Protein AF-A0A522D8H3-F1 (afdb_monomer)

Nearest PDB structures (foldseek):
  7p7j-assembly1_J  TM=8.084E-01  e=1.027E-08  Escherichia coli BL21(DE3)
  7p7m-assembly1_J  TM=8.052E-01  e=2.675E-08  Escherichia coli BL21(DE3)
  8bef-assembly1_J  TM=8.026E-01  e=8.831E-06  Arabidopsis thaliana
  7zmh-assembly1_6  TM=7.710E-01  e=7.528E-06  Thermochaetoides thermophila DSM 1495
  7v2f-assembly1_m  TM=7.014E-01  e=1.244E-03  Sus scrofa

Radius of gyration: 31.86 Å; Cα contacts (8 Å, |Δi|>4): 97; chains: 1; bounding box: 74×80×92 Å

Foldseek 3Di:
DDDDDDDPDDDDDDPDDPDPDPDDDDDPPPPDPPPDPPPPPVNVVVVLVVQLVVLVVLLVVLQVCLVVPDQNLSSLVSVLSNLLSVLSNCVSVLNPVVSVCSVCPVNNPVSVVVNVVSVVDPCPVVSPPPPPDDDVCCVPVVVVVVVVVVVCVPVVVDPPPDPPPCPNCDPVVVVCCCVPVVVVVVVVVVVVVVVVVVVVVVVPDDDPPPPDD

Sequence (213 aa):
MPHLRDPVFKGVPAFNDRQGHIVFRPRAHVRGFRPSGPISRGERRGMNQIVFFFFGAVAVVSAIIVVTHRNPMHSVLYLSFSVLACSGVFFSLQADFLGAIQIIVYAGGIVVLYTFVIIIINLNELQQEKRRLFPRIFLVLMPVALLAEIGYVMFSNGTAIREVAHSGLTLEALARQLLATYVVPFEIASVLLLAVLIGSIIIARKWVIDDTN

pLDDT: mean 79.6, std 16.11, range [48.34, 98.31]

Mean predicted aligned error: 14.73 Å

Secondary structure (DSSP, 8-state):
-----------------SS---------------------HHHHHHHHHHHHHHHHHHHHHHHHHHHH-SSHHHHHHHHHHHHHHHHHHHHHTT-HHHHHHIIIIIIIIIHHHHHHHHHHS-TTTTTTTTTTSS-HHHHHHHHHHHHHHHHHHHHHT-------------HHHHHHIIIIISHHHHHHHHHHHHHHHHHHHHHH---------

Solvent-accessible surface area (backbone atoms only — not comparable to full-atom values): 12958 Å² total; per-residue (Å²): 139,87,86,86,85,82,85,94,77,87,82,79,88,77,84,83,65,101,58,98,68,88,76,82,79,82,78,83,78,76,75,71,84,68,72,76,72,82,74,50,74,65,58,60,53,51,53,43,51,53,53,28,52,50,23,46,50,49,18,51,54,25,45,52,45,25,75,68,44,84,54,64,74,58,17,48,54,28,42,43,52,16,43,50,22,47,20,49,32,29,48,55,68,66,34,58,69,61,19,49,46,32,44,56,48,46,40,56,42,53,46,45,53,50,47,53,52,55,70,72,45,78,63,77,70,70,64,70,76,71,81,81,82,75,64,73,61,61,74,51,51,51,61,52,50,53,51,49,51,54,48,49,54,51,64,72,67,53,76,78,80,67,83,70,75,79,68,74,76,42,71,63,61,52,50,49,43,43,63,67,76,36,37,66,63,49,52,51,50,52,54,46,52,51,50,50,53,55,52,51,51,61,71,69,54,78,83,82,77,81,85,80,127

Structure (mmCIF, N/CA/C/O backbone):
data_AF-A0A522D8H3-F1
#
_entry.id   AF-A0A522D8H3-F1
#
loop_
_atom_site.group_PDB
_atom_site.id
_atom_site.type_symbol
_atom_site.label_atom_id
_atom_site.label_alt_id
_atom_site.label_comp_id
_atom_site.label_asym_id
_atom_site.label_entity_id
_atom_site.label_seq_id
_atom_site.pdbx_PDB_ins_code
_atom_site.Cartn_x
_atom_site.Cartn_y
_atom_site.Cartn_z
_atom_site.occupancy
_atom_site.B_iso_or_equiv
_atom_site.auth_seq_id
_atom_site.auth_comp_id
_atom_site.auth_asym_id
_atom_site.auth_atom_id
_atom_site.pdbx_PDB_model_num
ATOM 1 N N . MET A 1 1 ? 46.298 -30.835 -46.043 1.00 48.34 1 MET A N 1
ATOM 2 C CA . MET A 1 1 ? 46.454 -32.016 -45.169 1.00 48.34 1 MET A CA 1
ATOM 3 C C . MET A 1 1 ? 46.448 -31.535 -43.721 1.00 48.34 1 MET A C 1
ATOM 5 O O . MET A 1 1 ? 47.258 -30.670 -43.413 1.00 48.34 1 MET A O 1
ATOM 9 N N . PRO A 1 2 ? 45.487 -31.976 -42.889 1.00 49.28 2 PRO A N 1
ATOM 10 C CA . PRO A 1 2 ? 45.257 -31.465 -41.539 1.00 49.28 2 PRO A CA 1
ATOM 11 C C . PRO A 1 2 ? 45.904 -32.368 -40.475 1.00 49.28 2 PRO A C 1
ATOM 13 O O . PRO A 1 2 ? 45.798 -33.589 -40.551 1.00 49.28 2 PRO A O 1
ATOM 16 N N . HIS A 1 3 ? 46.512 -31.779 -39.446 1.00 51.09 3 HIS A N 1
ATOM 17 C CA . HIS A 1 3 ? 46.934 -32.487 -38.234 1.00 51.09 3 HIS A CA 1
ATOM 18 C C . HIS A 1 3 ? 46.452 -31.722 -36.995 1.00 51.09 3 HIS A C 1
ATOM 20 O O . HIS A 1 3 ? 47.212 -31.015 -36.348 1.00 51.09 3 HIS A O 1
ATOM 26 N N . LEU A 1 4 ? 45.166 -31.877 -36.674 1.00 51.28 4 LEU A N 1
ATOM 27 C CA . LEU A 1 4 ? 44.632 -31.633 -35.335 1.00 51.28 4 LEU A CA 1
ATOM 28 C C . LEU A 1 4 ? 44.645 -32.976 -34.599 1.00 51.28 4 LEU A C 1
ATOM 30 O O . LEU A 1 4 ? 43.802 -33.841 -34.838 1.00 51.28 4 LEU A O 1
ATOM 34 N N . ARG A 1 5 ? 45.651 -33.169 -33.747 1.00 52.50 5 ARG A N 1
ATOM 35 C CA . ARG A 1 5 ? 45.596 -34.132 -32.649 1.00 52.50 5 ARG A CA 1
ATOM 36 C C . ARG A 1 5 ? 45.150 -33.351 -31.424 1.00 52.50 5 ARG A C 1
ATOM 38 O O . ARG A 1 5 ? 45.847 -32.422 -31.061 1.00 52.50 5 ARG A O 1
ATOM 45 N N . ASP A 1 6 ? 44.002 -33.732 -30.872 1.00 55.84 6 ASP A N 1
ATOM 46 C CA . ASP A 1 6 ? 43.772 -33.898 -29.432 1.00 55.84 6 ASP A CA 1
ATOM 47 C C . ASP A 1 6 ? 42.432 -34.636 -29.224 1.00 55.84 6 ASP A C 1
ATOM 49 O O . ASP A 1 6 ? 41.362 -34.077 -29.470 1.00 55.8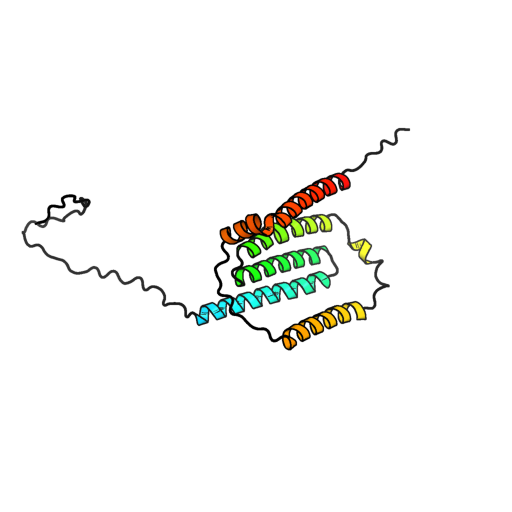4 6 ASP A O 1
ATOM 53 N N . PRO A 1 7 ? 42.453 -35.923 -28.826 1.00 55.44 7 PRO A N 1
ATOM 54 C CA . PRO A 1 7 ? 41.252 -36.690 -28.528 1.00 55.44 7 PRO A CA 1
ATOM 55 C C . PRO A 1 7 ? 40.921 -36.617 -27.030 1.00 55.44 7 PRO A C 1
ATOM 57 O O . PRO A 1 7 ? 41.475 -37.358 -26.218 1.00 55.44 7 PRO A O 1
ATOM 60 N N . VAL A 1 8 ? 39.950 -35.779 -26.664 1.00 60.12 8 VAL A N 1
ATOM 61 C CA . VAL A 1 8 ? 39.309 -35.785 -25.335 1.00 60.12 8 VAL A CA 1
ATOM 62 C C . VAL A 1 8 ? 38.081 -36.696 -25.367 1.00 60.12 8 VAL A C 1
ATOM 64 O O . VAL A 1 8 ? 36.977 -36.232 -25.169 1.00 60.12 8 VAL A O 1
ATOM 67 N N . PHE A 1 9 ? 38.233 -37.989 -25.660 1.00 52.69 9 PHE A N 1
ATOM 68 C CA . PHE A 1 9 ? 37.174 -38.984 -25.409 1.00 52.69 9 PHE A CA 1
ATOM 69 C C . PHE A 1 9 ? 37.793 -40.373 -25.234 1.00 52.69 9 PHE A C 1
ATOM 71 O O . PHE A 1 9 ? 37.756 -41.230 -26.113 1.00 52.69 9 PHE A O 1
ATOM 78 N N . LYS A 1 10 ? 38.395 -40.595 -24.064 1.00 52.91 10 LYS A N 1
ATOM 79 C CA . LYS A 1 10 ? 38.826 -41.914 -23.592 1.00 52.91 10 LYS A CA 1
ATOM 80 C C . LYS A 1 10 ? 37.822 -42.344 -22.524 1.00 52.91 10 LYS A C 1
ATOM 82 O O . LYS A 1 10 ? 37.877 -41.838 -21.411 1.00 52.91 10 LYS A O 1
ATOM 87 N N . GLY A 1 11 ? 36.870 -43.214 -22.864 1.00 57.50 11 GLY A N 1
ATOM 88 C CA . GLY A 1 11 ? 35.908 -43.660 -21.850 1.00 57.50 11 GLY A CA 1
ATOM 89 C C . GLY A 1 11 ? 34.696 -44.478 -22.280 1.00 57.50 11 GLY A C 1
ATOM 90 O O . GLY A 1 11 ? 33.774 -44.588 -21.483 1.00 57.50 11 GLY A O 1
ATOM 91 N N . VAL A 1 12 ? 34.653 -45.063 -23.481 1.00 59.06 12 VAL A N 1
ATOM 92 C CA . VAL A 1 12 ? 33.571 -46.002 -23.828 1.00 59.06 12 VAL A CA 1
ATOM 93 C C . VAL A 1 12 ? 34.113 -47.431 -23.740 1.00 59.06 12 VAL A C 1
ATOM 95 O O . VAL A 1 12 ? 35.033 -47.759 -24.491 1.00 59.06 12 VAL A O 1
ATOM 98 N N . PRO A 1 13 ? 33.602 -48.287 -22.837 1.00 50.62 13 PRO A N 1
ATOM 99 C CA . PRO A 1 13 ? 34.010 -49.683 -22.789 1.00 50.62 13 PRO A CA 1
ATOM 100 C C . PRO A 1 13 ? 33.477 -50.409 -24.031 1.00 50.62 13 PRO A C 1
ATOM 102 O O . PRO A 1 13 ? 32.274 -50.612 -24.187 1.00 50.62 13 PRO A O 1
ATOM 105 N N . ALA A 1 14 ? 34.383 -50.786 -24.933 1.00 55.78 14 ALA A N 1
ATOM 106 C CA . ALA A 1 14 ? 34.081 -51.666 -26.052 1.00 55.78 14 ALA A CA 1
ATOM 107 C C . ALA A 1 14 ? 33.941 -53.101 -25.524 1.00 55.78 14 ALA A C 1
ATOM 109 O O . ALA A 1 14 ? 34.908 -53.702 -25.056 1.00 55.78 14 ALA A O 1
ATOM 110 N N . PHE A 1 15 ? 32.723 -53.638 -25.569 1.00 58.38 15 PHE A N 1
ATOM 111 C CA . PHE A 1 15 ? 32.465 -55.046 -25.289 1.00 58.38 15 PHE A CA 1
ATOM 112 C C . PHE A 1 15 ? 33.051 -55.888 -26.436 1.00 58.38 15 PHE A C 1
ATOM 114 O O . PHE A 1 15 ? 32.593 -55.808 -27.574 1.00 58.38 15 PHE A O 1
ATOM 121 N N . ASN A 1 16 ? 34.126 -56.614 -26.127 1.00 57.34 16 ASN A N 1
ATOM 122 C CA . ASN A 1 16 ? 34.944 -57.395 -27.052 1.00 57.34 16 ASN A CA 1
ATOM 123 C C . ASN A 1 16 ? 34.338 -58.791 -27.250 1.00 57.34 16 ASN A C 1
ATOM 125 O O . ASN A 1 16 ? 34.437 -59.633 -26.356 1.00 57.34 16 ASN A O 1
ATOM 129 N N . ASP A 1 17 ? 33.731 -59.026 -28.411 1.00 54.22 17 ASP A N 1
ATOM 130 C CA . ASP A 1 17 ? 33.321 -60.361 -28.841 1.00 54.22 17 ASP A CA 1
ATOM 131 C C . ASP A 1 17 ? 34.439 -60.986 -29.695 1.00 54.22 17 ASP A C 1
ATOM 133 O O . ASP A 1 17 ? 34.995 -60.343 -30.587 1.00 54.22 17 ASP A O 1
ATOM 137 N N . ARG A 1 18 ? 34.824 -62.233 -29.398 1.00 60.50 18 ARG A N 1
ATOM 138 C CA . ARG A 1 18 ? 36.061 -62.892 -29.884 1.00 60.50 18 ARG A CA 1
ATOM 139 C C . ARG A 1 18 ? 36.009 -63.364 -31.344 1.00 60.50 18 ARG A C 1
ATOM 141 O O . ARG A 1 18 ? 36.759 -64.259 -31.729 1.00 60.50 18 ARG A O 1
ATOM 148 N N . GLN A 1 19 ? 35.159 -62.775 -32.172 1.00 56.59 19 GLN A N 1
ATOM 149 C CA . GLN A 1 19 ? 35.129 -63.016 -33.612 1.00 56.59 19 GLN A CA 1
ATOM 150 C C . GLN A 1 19 ? 34.956 -61.663 -34.299 1.00 56.59 19 GLN A C 1
ATOM 152 O O . GLN A 1 19 ? 34.000 -60.952 -34.014 1.00 56.59 19 GLN A O 1
ATOM 157 N N . GLY A 1 20 ? 35.920 -61.285 -35.145 1.00 56.09 20 GLY A N 1
ATOM 158 C CA . GLY A 1 20 ? 36.151 -59.933 -35.685 1.00 56.09 20 GLY A CA 1
ATOM 159 C C . GLY A 1 20 ? 35.083 -59.360 -36.626 1.00 56.09 20 GLY A C 1
ATOM 160 O O . GLY A 1 20 ? 35.420 -58.685 -37.595 1.00 56.09 20 GLY A O 1
ATOM 161 N N . HIS A 1 21 ? 33.805 -59.592 -36.350 1.00 55.88 21 HIS A N 1
ATOM 162 C CA . HIS A 1 21 ? 32.682 -58.948 -37.009 1.00 55.88 21 HIS A CA 1
ATOM 163 C C . HIS A 1 21 ? 32.196 -57.779 -36.148 1.00 55.88 21 HIS A C 1
ATOM 165 O O . HIS A 1 21 ? 31.625 -57.962 -35.075 1.00 55.88 21 HIS A O 1
ATOM 171 N N . ILE A 1 22 ? 32.409 -56.552 -36.629 1.00 54.62 22 ILE A N 1
ATOM 172 C CA . ILE A 1 22 ? 31.851 -55.339 -36.024 1.00 54.62 22 ILE A CA 1
ATOM 173 C C . ILE A 1 22 ? 30.343 -55.341 -36.298 1.00 54.62 22 ILE A C 1
ATOM 175 O O . ILE A 1 22 ? 29.877 -54.863 -37.332 1.00 54.62 22 ILE A O 1
ATOM 179 N N . VAL A 1 23 ? 29.567 -55.927 -35.388 1.00 58.75 23 VAL A N 1
ATOM 180 C CA . VAL A 1 23 ? 28.104 -55.903 -35.461 1.00 58.75 23 VAL A CA 1
ATOM 181 C C . VAL A 1 23 ? 27.621 -54.537 -34.972 1.00 58.75 23 VAL A C 1
ATOM 183 O O . VAL A 1 23 ? 27.468 -54.299 -33.775 1.00 58.75 23 VAL A O 1
ATOM 186 N N . PHE A 1 24 ? 27.358 -53.621 -35.905 1.00 60.09 24 PHE A N 1
ATOM 187 C CA . PHE A 1 24 ? 26.619 -52.394 -35.615 1.00 60.09 24 PHE A CA 1
ATOM 188 C C . PHE A 1 24 ? 25.180 -52.760 -35.245 1.00 60.09 24 PHE A C 1
ATOM 190 O O . PHE A 1 24 ? 24.361 -53.041 -36.118 1.00 60.09 24 PHE A O 1
ATOM 197 N N . ARG A 1 25 ? 24.851 -52.769 -33.949 1.00 58.81 25 ARG A N 1
ATOM 198 C CA . ARG A 1 25 ? 23.456 -52.879 -33.507 1.00 58.81 25 ARG A CA 1
ATOM 199 C C . ARG A 1 25 ? 22.730 -51.557 -33.773 1.00 58.81 25 ARG A C 1
ATOM 201 O O . ARG A 1 25 ? 23.090 -50.548 -33.165 1.00 58.81 25 ARG A O 1
ATOM 208 N N . PRO A 1 26 ? 21.684 -51.525 -34.617 1.00 64.75 26 PRO A N 1
ATOM 209 C CA . PRO A 1 26 ? 20.848 -50.350 -34.740 1.00 64.75 26 PRO A CA 1
ATOM 210 C C . PRO A 1 26 ? 19.871 -50.291 -33.559 1.00 64.75 26 PRO A C 1
ATOM 212 O O . PRO A 1 26 ? 19.111 -51.225 -33.322 1.00 64.75 26 PRO A O 1
ATOM 215 N N . ARG A 1 27 ? 19.816 -49.108 -32.937 1.00 58.44 27 ARG A N 1
ATOM 216 C CA . ARG A 1 27 ? 18.656 -48.522 -32.241 1.00 58.44 27 ARG A CA 1
ATOM 217 C C . ARG A 1 27 ? 18.330 -49.032 -30.825 1.00 58.44 27 ARG A C 1
ATOM 219 O O . ARG A 1 27 ? 17.664 -50.040 -30.631 1.00 58.44 27 ARG A O 1
ATOM 226 N N . ALA A 1 28 ? 18.555 -48.152 -29.851 1.00 59.09 28 ALA A N 1
ATOM 227 C CA . ALA A 1 28 ? 17.498 -47.820 -28.902 1.00 59.09 28 ALA A CA 1
ATOM 228 C C . ALA A 1 28 ? 16.932 -46.463 -29.327 1.00 59.09 28 ALA A C 1
ATOM 230 O O . ALA A 1 28 ? 17.576 -45.421 -29.224 1.00 59.09 28 ALA A O 1
ATOM 231 N N . HIS A 1 29 ? 15.740 -46.504 -29.912 1.00 59.16 29 HIS A N 1
ATOM 232 C CA . HIS A 1 29 ? 14.962 -45.327 -30.252 1.00 59.16 29 HIS A CA 1
ATOM 233 C C . HIS A 1 29 ? 14.575 -44.673 -28.925 1.00 59.16 29 HIS A C 1
ATOM 235 O O . HIS A 1 29 ? 13.656 -45.148 -28.260 1.00 59.16 29 HIS A O 1
ATOM 241 N N . VAL A 1 30 ? 15.320 -43.646 -28.506 1.00 63.50 30 VAL A N 1
ATOM 242 C CA . VAL A 1 30 ? 14.948 -42.816 -27.358 1.00 63.50 30 VAL A CA 1
ATOM 243 C C . VAL A 1 30 ? 13.583 -42.240 -27.698 1.00 63.50 30 VAL A C 1
ATOM 245 O O . VAL A 1 30 ? 13.440 -41.386 -28.573 1.00 63.50 30 VAL A O 1
ATOM 248 N N . ARG A 1 31 ? 12.559 -42.847 -27.098 1.00 64.31 31 ARG A N 1
ATOM 249 C CA . ARG A 1 31 ? 11.158 -42.518 -27.302 1.00 64.31 31 ARG A CA 1
ATOM 250 C C . ARG A 1 31 ? 11.036 -41.059 -26.888 1.00 64.31 31 ARG A C 1
ATOM 252 O O . ARG A 1 31 ? 11.316 -40.725 -25.741 1.00 64.31 31 ARG A O 1
ATOM 259 N N . GLY A 1 32 ? 10.758 -40.207 -27.872 1.00 60.72 32 GLY A N 1
ATOM 260 C CA . GLY A 1 32 ? 10.860 -38.766 -27.733 1.00 60.72 32 GLY A CA 1
ATOM 261 C C . GLY A 1 32 ? 10.160 -38.287 -26.471 1.00 60.72 32 GLY A C 1
ATOM 262 O O . GLY A 1 32 ? 8.970 -38.537 -26.280 1.00 60.72 32 GLY A O 1
ATOM 263 N N . PHE A 1 33 ? 10.902 -37.561 -25.640 1.00 61.47 33 PHE A N 1
ATOM 264 C CA . PHE A 1 33 ? 10.304 -36.526 -24.822 1.00 61.47 33 PHE A CA 1
ATOM 265 C C . PHE A 1 33 ? 9.608 -35.584 -25.807 1.00 61.47 33 PHE A C 1
ATOM 267 O O . PHE A 1 33 ? 10.257 -34.792 -26.486 1.00 61.47 33 PHE A O 1
ATOM 274 N N . ARG A 1 34 ? 8.300 -35.781 -26.003 1.00 63.91 34 ARG A N 1
ATOM 275 C CA . ARG A 1 34 ? 7.466 -34.851 -26.756 1.00 63.91 34 ARG A CA 1
ATOM 276 C C . ARG A 1 34 ? 7.430 -33.583 -25.909 1.00 63.91 34 ARG A C 1
ATOM 278 O O . ARG A 1 34 ? 6.828 -33.644 -24.837 1.00 63.91 34 ARG A O 1
ATOM 285 N N . PRO A 1 35 ? 8.055 -32.465 -26.320 1.00 62.59 35 PRO A N 1
ATOM 286 C CA . PRO A 1 35 ? 7.734 -31.205 -25.681 1.00 62.59 35 PRO A CA 1
ATOM 287 C C . PRO A 1 35 ? 6.226 -31.028 -25.840 1.00 62.59 35 PRO A C 1
ATOM 289 O O . PRO A 1 35 ? 5.695 -31.141 -26.950 1.00 62.59 35 PRO A O 1
ATOM 292 N N . SER A 1 36 ? 5.535 -30.852 -24.718 1.00 64.31 36 SER A N 1
ATOM 293 C CA . SER A 1 36 ? 4.145 -30.419 -24.682 1.00 64.31 36 SER A CA 1
ATOM 294 C C . SER A 1 36 ? 3.980 -29.323 -25.731 1.00 64.31 36 SER A C 1
ATOM 296 O O . SER A 1 36 ? 4.789 -28.392 -25.766 1.00 64.31 36 SER A O 1
ATOM 298 N N . GLY A 1 37 ? 3.015 -29.492 -26.641 1.00 63.56 37 GLY A N 1
ATOM 299 C CA . GLY A 1 37 ? 2.819 -28.577 -27.764 1.00 63.56 37 GLY A CA 1
ATOM 300 C C . GLY A 1 37 ? 2.791 -27.120 -27.291 1.00 63.56 37 GLY A C 1
ATOM 301 O O . GLY A 1 37 ? 2.448 -26.862 -26.133 1.00 63.56 37 GLY A O 1
ATOM 302 N N . PRO A 1 38 ? 3.182 -26.157 -28.142 1.00 61.66 38 PRO A N 1
ATOM 303 C CA . PRO A 1 38 ? 3.165 -24.753 -27.766 1.00 61.66 38 PRO A CA 1
ATOM 304 C C . PRO A 1 38 ? 1.750 -24.392 -27.316 1.00 61.66 38 PRO A C 1
ATOM 306 O O . PRO A 1 38 ? 0.835 -24.339 -28.131 1.00 61.66 38 PRO A O 1
ATOM 309 N N . ILE A 1 39 ? 1.583 -24.189 -26.005 1.00 60.00 39 ILE A N 1
ATOM 310 C CA . ILE A 1 39 ? 0.348 -23.683 -25.403 1.00 60.00 39 ILE A CA 1
ATOM 311 C C . ILE A 1 39 ? -0.018 -22.449 -26.214 1.00 60.00 39 ILE A C 1
ATOM 313 O O . ILE A 1 39 ? 0.800 -21.519 -26.305 1.00 60.00 39 ILE A O 1
ATOM 317 N N . SER A 1 40 ? -1.174 -22.485 -26.872 1.00 60.00 40 SER A N 1
ATOM 318 C CA . SER A 1 40 ? -1.532 -21.482 -27.866 1.00 60.00 40 SER A CA 1
ATOM 319 C C . SER A 1 40 ? -1.404 -20.102 -27.225 1.00 60.00 40 SER A C 1
ATOM 321 O O . SER A 1 40 ? -1.874 -19.886 -26.107 1.00 60.00 40 SER A O 1
ATOM 323 N N . ARG A 1 41 ? -0.752 -19.138 -27.895 1.00 61.88 41 ARG A N 1
ATOM 324 C CA . ARG A 1 41 ? -0.591 -17.766 -27.359 1.00 61.88 41 ARG A CA 1
ATOM 325 C C . ARG A 1 41 ? -1.934 -17.149 -26.926 1.00 61.88 41 ARG A C 1
ATOM 327 O O . ARG A 1 41 ? -1.943 -16.313 -26.028 1.00 61.88 41 ARG A O 1
ATOM 334 N N . GLY A 1 42 ? -3.049 -17.592 -27.517 1.00 61.25 42 GLY A N 1
ATOM 335 C CA . GLY A 1 42 ? -4.411 -17.245 -27.102 1.00 61.25 42 GLY A CA 1
ATOM 336 C C . GLY A 1 42 ? -4.815 -17.780 -25.720 1.00 61.25 42 GLY A C 1
ATOM 337 O O . GLY A 1 42 ? -5.363 -17.021 -24.928 1.00 61.25 42 GLY A O 1
ATOM 338 N N . GLU A 1 43 ? -4.477 -19.027 -25.373 1.00 61.97 43 GLU A N 1
ATOM 339 C CA . GLU A 1 43 ? -4.773 -19.606 -24.048 1.00 61.97 43 GLU A CA 1
ATOM 340 C C . GLU A 1 43 ? -3.986 -18.909 -22.934 1.00 61.97 43 GLU A C 1
ATOM 342 O O . GLU A 1 43 ? -4.530 -18.633 -21.866 1.00 61.97 43 GLU A O 1
ATOM 347 N N . ARG A 1 44 ? -2.722 -18.540 -23.193 1.00 62.00 44 ARG A N 1
ATOM 348 C CA . ARG A 1 44 ? -1.914 -17.771 -22.227 1.00 62.00 44 ARG A CA 1
ATOM 349 C C . ARG A 1 44 ? -2.483 -16.369 -21.976 1.00 62.00 44 ARG A C 1
ATOM 351 O O . ARG A 1 44 ? -2.426 -15.887 -20.850 1.00 62.00 44 ARG A O 1
ATOM 358 N N . ARG A 1 45 ? -3.054 -15.725 -23.003 1.00 65.12 45 ARG A N 1
ATOM 359 C CA . ARG A 1 45 ? -3.725 -14.419 -22.865 1.00 65.12 45 ARG A CA 1
ATOM 360 C C . ARG A 1 45 ? -5.010 -14.533 -22.039 1.00 65.12 45 ARG A C 1
ATOM 362 O O . ARG A 1 45 ? -5.203 -13.725 -21.136 1.00 65.12 45 ARG A O 1
ATOM 369 N N . GLY A 1 46 ? -5.828 -15.557 -22.294 1.00 69.56 46 GLY A N 1
ATOM 370 C CA . GLY A 1 46 ? -7.060 -15.801 -21.536 1.00 69.56 46 GLY A CA 1
ATOM 371 C C . GLY A 1 46 ? -6.801 -16.101 -20.056 1.00 69.56 46 GLY A C 1
ATOM 372 O O . GLY A 1 46 ? -7.458 -15.527 -19.190 1.00 69.56 46 GLY A O 1
ATOM 373 N N . MET A 1 47 ? -5.790 -16.923 -19.752 1.00 67.88 47 MET A N 1
ATOM 374 C CA . MET A 1 47 ? -5.418 -17.248 -18.369 1.00 67.88 47 MET A CA 1
ATOM 375 C C . MET A 1 47 ? -5.014 -15.995 -17.575 1.00 67.88 47 MET A C 1
ATOM 377 O O . MET A 1 47 ? -5.492 -15.797 -16.460 1.00 67.88 47 MET A O 1
ATOM 381 N N . ASN A 1 48 ? -4.201 -15.108 -18.162 1.00 78.62 48 ASN A N 1
ATOM 382 C CA . ASN A 1 48 ? -3.775 -13.872 -17.495 1.00 78.62 48 ASN A CA 1
ATOM 383 C C . ASN A 1 48 ? -4.947 -12.914 -17.232 1.00 78.62 48 ASN A C 1
ATOM 385 O O . ASN A 1 48 ? -4.996 -12.287 -16.177 1.00 78.62 48 ASN A O 1
ATOM 389 N N . GLN A 1 49 ? -5.908 -12.818 -18.157 1.00 84.94 49 GLN A N 1
ATOM 390 C CA . GLN A 1 49 ? -7.095 -11.975 -17.980 1.00 84.94 49 GLN A CA 1
ATOM 391 C C . GLN A 1 49 ? -7.988 -12.483 -16.847 1.00 84.94 49 GLN A C 1
ATOM 393 O O .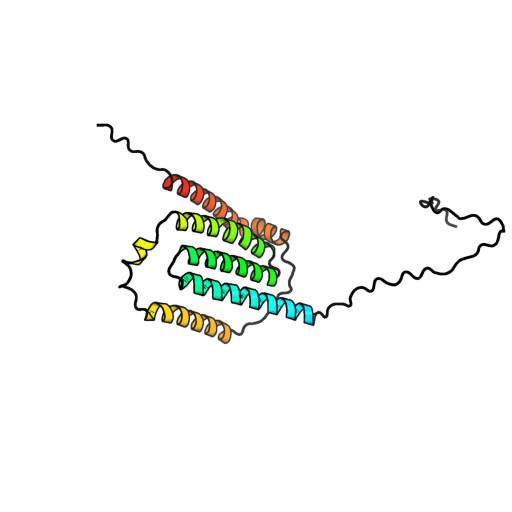 GLN A 1 49 ? -8.427 -11.694 -16.014 1.00 84.94 49 GLN A O 1
ATOM 398 N N . ILE A 1 50 ? -8.223 -13.796 -16.778 1.00 89.12 50 ILE A N 1
ATOM 399 C CA . ILE A 1 50 ? -9.036 -14.398 -15.712 1.00 89.12 50 ILE A CA 1
ATOM 400 C C . ILE A 1 50 ? -8.396 -14.140 -14.346 1.00 89.12 50 ILE A C 1
ATOM 402 O O . ILE A 1 50 ? -9.082 -13.709 -13.422 1.00 89.12 50 ILE A O 1
ATOM 406 N N . VAL A 1 51 ? -7.081 -14.347 -14.228 1.00 88.50 51 VAL A N 1
ATOM 407 C CA . VAL A 1 51 ? -6.339 -14.106 -12.982 1.00 88.50 51 VAL A CA 1
ATOM 408 C C . VAL A 1 51 ? -6.377 -12.623 -12.594 1.00 88.50 51 VAL A C 1
ATOM 410 O O . VAL A 1 51 ? -6.648 -12.305 -11.436 1.00 88.50 51 VAL A O 1
ATOM 413 N N . PHE A 1 52 ? -6.206 -11.714 -13.560 1.00 90.75 52 PHE A N 1
ATOM 414 C CA . PHE A 1 52 ? -6.307 -10.269 -13.341 1.00 90.75 52 PHE A CA 1
ATOM 415 C C . PHE A 1 52 ? -7.686 -9.858 -12.805 1.00 90.75 52 PHE A C 1
ATOM 417 O O . PHE A 1 52 ? -7.774 -9.178 -11.782 1.00 90.75 52 PHE A O 1
ATOM 424 N N . PHE A 1 53 ? -8.768 -10.296 -13.457 1.00 92.94 53 PHE A N 1
ATOM 425 C CA . PHE A 1 53 ? -10.129 -9.974 -13.021 1.00 92.94 53 PHE A CA 1
ATOM 426 C C . PHE A 1 53 ? -10.479 -10.629 -11.686 1.00 92.94 53 PHE A C 1
ATOM 428 O O . PHE A 1 53 ? -11.163 -10.008 -10.875 1.00 92.94 53 PHE A O 1
ATOM 435 N N . PHE A 1 54 ? -9.987 -11.841 -11.428 1.00 94.25 54 PHE A N 1
ATOM 436 C CA . PHE A 1 54 ? -10.174 -12.517 -10.150 1.00 94.25 54 PHE A CA 1
ATOM 437 C C . PHE A 1 54 ? -9.533 -11.730 -9.000 1.00 94.25 54 PHE A C 1
ATOM 439 O O . PHE A 1 54 ? -10.227 -11.358 -8.053 1.00 94.25 54 PHE A O 1
ATOM 446 N N . PHE A 1 55 ? -8.239 -11.404 -9.096 1.00 93.88 55 PHE A N 1
ATOM 447 C CA . PHE A 1 55 ? -7.556 -10.625 -8.059 1.00 93.88 55 PHE A CA 1
ATOM 448 C C . PHE A 1 55 ? -8.119 -9.205 -7.933 1.00 93.88 55 PHE A C 1
ATOM 450 O O . PHE A 1 55 ? -8.288 -8.718 -6.816 1.00 93.88 55 PHE A O 1
ATOM 457 N N . GLY A 1 56 ? -8.484 -8.566 -9.048 1.00 94.69 56 GLY A N 1
ATOM 458 C CA . GLY A 1 56 ? -9.142 -7.260 -9.040 1.00 94.69 56 GLY A CA 1
ATOM 459 C C . GLY A 1 56 ? -10.495 -7.286 -8.324 1.00 94.69 56 GLY A C 1
ATOM 460 O O . GLY A 1 56 ? -10.753 -6.447 -7.461 1.00 94.69 56 GLY A O 1
ATOM 461 N N . ALA A 1 57 ? -11.339 -8.280 -8.610 1.00 94.94 57 ALA A N 1
ATOM 462 C CA . ALA A 1 57 ? -12.627 -8.442 -7.938 1.00 94.94 57 ALA A CA 1
ATOM 463 C C . ALA A 1 57 ? -12.449 -8.688 -6.434 1.00 94.94 57 ALA A C 1
ATOM 465 O O . ALA A 1 57 ? -13.116 -8.043 -5.624 1.00 94.94 57 ALA A O 1
ATOM 466 N N . VAL A 1 58 ? -11.508 -9.556 -6.046 1.00 95.75 58 VAL A N 1
ATOM 467 C CA . VAL A 1 58 ? -11.186 -9.805 -4.632 1.00 95.75 58 VAL A CA 1
ATOM 468 C C . VAL A 1 58 ? -10.699 -8.526 -3.944 1.00 95.75 58 VAL A C 1
ATOM 470 O O . VAL A 1 58 ? -11.143 -8.235 -2.831 1.00 95.75 58 VAL A O 1
ATOM 473 N N . ALA A 1 59 ? -9.848 -7.726 -4.594 1.00 95.31 59 ALA A N 1
ATOM 474 C CA . ALA A 1 59 ? -9.346 -6.463 -4.048 1.00 95.31 59 ALA A CA 1
ATOM 475 C C . ALA A 1 59 ? -10.470 -5.441 -3.803 1.00 95.31 59 ALA A C 1
ATOM 477 O O . ALA A 1 59 ? -10.507 -4.814 -2.743 1.00 95.31 59 ALA A O 1
ATOM 478 N N . VAL A 1 60 ? -11.418 -5.318 -4.740 1.00 95.12 60 VAL A N 1
ATOM 479 C CA . VAL A 1 60 ? -12.566 -4.401 -4.623 1.00 95.12 60 VAL A CA 1
ATOM 480 C C . VAL A 1 60 ? -13.550 -4.876 -3.556 1.00 95.12 60 VAL A C 1
ATOM 482 O O . VAL A 1 60 ? -13.946 -4.093 -2.695 1.00 95.12 60 VAL A O 1
ATOM 485 N N . VAL A 1 61 ? -13.926 -6.158 -3.572 1.00 95.62 61 VAL A N 1
ATOM 486 C CA . VAL A 1 61 ? -14.870 -6.722 -2.593 1.00 95.62 61 VAL A CA 1
ATOM 487 C C . VAL A 1 61 ? -14.312 -6.596 -1.179 1.00 95.62 61 VAL A C 1
ATOM 489 O O . VAL A 1 61 ? -15.008 -6.113 -0.286 1.00 95.62 61 VAL A O 1
ATOM 492 N N . SER A 1 62 ? -13.046 -6.964 -0.973 1.00 93.19 62 SER A N 1
ATOM 493 C CA . SER A 1 62 ? -12.393 -6.805 0.328 1.00 93.19 62 SER A CA 1
ATOM 494 C C . SER A 1 62 ? -12.349 -5.339 0.763 1.00 93.19 62 SER A C 1
ATOM 496 O O . SER A 1 62 ? -12.739 -5.057 1.892 1.00 93.19 62 SER A O 1
ATOM 498 N N . ALA A 1 63 ? -12.000 -4.397 -0.122 1.00 93.69 63 ALA A N 1
ATOM 499 C CA . ALA A 1 63 ? -11.998 -2.964 0.189 1.00 93.69 63 ALA A CA 1
ATOM 500 C C . ALA A 1 63 ? -13.384 -2.432 0.601 1.00 93.69 63 ALA A C 1
ATOM 502 O O . ALA A 1 63 ? -13.492 -1.672 1.565 1.00 93.69 63 ALA A O 1
ATOM 503 N N . ILE A 1 64 ? -14.457 -2.865 -0.071 1.00 93.06 64 ILE A N 1
ATOM 504 C CA . ILE A 1 64 ? -15.831 -2.509 0.317 1.00 93.06 64 ILE A CA 1
ATOM 505 C C . ILE A 1 64 ? -16.139 -3.045 1.720 1.00 93.06 64 ILE A C 1
ATOM 507 O O . ILE A 1 64 ? -16.691 -2.320 2.554 1.00 93.06 64 ILE A O 1
ATOM 511 N N . ILE A 1 65 ? -15.750 -4.289 2.015 1.00 92.94 65 ILE A N 1
ATOM 512 C CA . ILE A 1 65 ? -15.964 -4.894 3.334 1.00 92.94 65 ILE A CA 1
ATOM 513 C C . ILE A 1 65 ? -15.173 -4.140 4.414 1.00 92.94 65 ILE A C 1
ATOM 515 O O . ILE A 1 65 ? -15.745 -3.880 5.469 1.00 92.94 65 ILE A O 1
ATOM 519 N N . VAL A 1 66 ? -13.930 -3.704 4.159 1.00 92.56 66 VAL A N 1
ATOM 520 C CA . VAL A 1 66 ? -13.133 -2.900 5.116 1.00 92.56 66 VAL A CA 1
ATOM 521 C C . VAL A 1 66 ? -13.911 -1.687 5.621 1.00 92.56 66 VAL A C 1
ATOM 523 O O . VAL A 1 66 ? -13.960 -1.447 6.828 1.00 92.56 66 VAL A O 1
ATOM 526 N N . VAL A 1 67 ? -14.509 -0.929 4.699 1.00 88.56 67 VAL A N 1
ATOM 527 C CA . VAL A 1 67 ? -15.195 0.338 5.004 1.00 88.56 67 VAL A CA 1
ATOM 528 C C . VAL A 1 67 ? -16.594 0.104 5.576 1.00 88.56 67 VAL A C 1
ATOM 530 O O . VAL A 1 67 ? -17.082 0.903 6.375 1.00 88.56 67 VAL A O 1
ATOM 533 N N . THR A 1 68 ? -17.249 -0.992 5.187 1.00 86.69 68 THR A N 1
ATOM 534 C CA . THR A 1 68 ? -18.612 -1.310 5.638 1.00 86.69 68 THR A CA 1
ATOM 535 C C . THR A 1 68 ? -18.620 -1.982 7.015 1.00 86.69 68 THR A C 1
ATOM 537 O O . THR A 1 68 ? -19.586 -1.846 7.771 1.00 86.69 68 THR A O 1
ATOM 540 N N . HIS A 1 69 ? -17.563 -2.724 7.357 1.00 85.94 69 HIS A N 1
ATOM 541 C CA . HIS A 1 69 ? -17.504 -3.493 8.592 1.00 85.94 69 HIS A CA 1
ATOM 542 C C . HIS A 1 69 ? -17.279 -2.586 9.809 1.00 85.94 69 HIS A C 1
ATOM 544 O O . HIS A 1 69 ? -16.426 -1.703 9.812 1.00 85.94 69 HIS A O 1
ATOM 550 N N . ARG A 1 70 ? -18.061 -2.811 10.872 1.00 79.50 70 ARG A N 1
ATOM 551 C CA . ARG A 1 70 ? -18.079 -1.934 12.054 1.00 79.50 70 ARG A CA 1
ATOM 552 C C . ARG A 1 70 ? -16.958 -2.225 13.048 1.00 79.50 70 ARG A C 1
ATOM 554 O O . ARG A 1 70 ? -16.475 -1.318 13.714 1.00 79.50 70 ARG A O 1
ATOM 561 N N . ASN A 1 71 ? -16.583 -3.497 13.181 1.00 84.12 71 ASN A N 1
ATOM 562 C CA . ASN A 1 71 ? -15.493 -3.896 14.065 1.00 84.12 71 ASN A CA 1
ATOM 563 C C . ASN A 1 71 ? -14.140 -3.680 13.353 1.00 84.12 71 ASN A C 1
ATOM 565 O O . ASN A 1 71 ? -13.897 -4.367 12.353 1.00 84.12 71 ASN A O 1
ATOM 569 N N . PRO A 1 72 ? -13.265 -2.796 13.871 1.00 86.50 72 PRO A N 1
ATOM 570 C CA . PRO A 1 72 ? -11.999 -2.439 13.234 1.00 86.50 72 PRO A CA 1
ATOM 571 C C . PRO A 1 72 ? -10.995 -3.595 13.159 1.00 86.50 72 PRO A C 1
ATOM 573 O O . PRO A 1 72 ? -10.197 -3.623 12.223 1.00 86.50 72 PRO A O 1
ATOM 576 N N . MET A 1 73 ? -11.058 -4.583 14.064 1.00 87.06 73 MET A N 1
ATOM 577 C CA . MET A 1 73 ? -10.233 -5.796 13.943 1.00 87.06 73 MET A CA 1
ATOM 578 C C . MET A 1 73 ? -10.553 -6.560 12.658 1.00 87.06 73 MET A C 1
ATOM 580 O O . MET A 1 73 ? -9.656 -7.001 11.950 1.00 87.06 73 MET A O 1
ATOM 584 N N . HIS A 1 74 ? -11.836 -6.707 12.327 1.00 88.50 74 HIS A N 1
ATOM 585 C CA . HIS A 1 74 ? -12.219 -7.368 11.083 1.00 88.50 74 HIS A CA 1
ATOM 586 C C . HIS A 1 74 ? -11.883 -6.495 9.874 1.00 88.50 74 HIS A C 1
ATOM 588 O O . HIS A 1 74 ? -11.369 -7.012 8.884 1.00 88.50 74 HIS A O 1
ATOM 594 N N . SER A 1 75 ? -12.094 -5.179 9.962 1.00 91.44 75 SER A N 1
ATOM 595 C CA . SER A 1 75 ? -11.743 -4.253 8.883 1.00 91.44 75 SER A CA 1
ATOM 596 C C . SER A 1 75 ? -10.259 -4.321 8.517 1.00 91.44 75 SER A C 1
ATOM 598 O O . SER A 1 75 ? -9.941 -4.367 7.333 1.00 91.44 75 SER A O 1
ATOM 600 N N . VAL A 1 76 ? -9.340 -4.395 9.487 1.00 92.56 76 VAL A N 1
ATOM 601 C CA . VAL A 1 76 ? -7.904 -4.465 9.163 1.00 92.56 76 VAL A CA 1
ATOM 602 C C . VAL A 1 76 ? -7.516 -5.799 8.514 1.00 92.56 76 VAL A C 1
ATOM 604 O O . VAL A 1 76 ? -6.698 -5.813 7.601 1.00 92.56 76 VAL A O 1
ATOM 607 N N . LEU A 1 77 ? -8.160 -6.912 8.888 1.00 92.62 77 LEU A N 1
ATOM 608 C CA . LEU A 1 77 ? -7.945 -8.206 8.228 1.00 92.62 77 LEU A CA 1
ATOM 609 C C . LEU A 1 77 ? -8.369 -8.159 6.754 1.00 92.62 77 LEU A C 1
ATOM 611 O O . LEU A 1 77 ? -7.619 -8.596 5.881 1.00 92.62 77 LEU A O 1
ATOM 615 N N . TYR A 1 78 ? -9.541 -7.588 6.459 1.00 94.38 78 TYR A N 1
ATOM 616 C CA . TYR A 1 78 ? -9.988 -7.398 5.076 1.00 94.38 78 TYR A CA 1
ATOM 617 C C . TYR A 1 78 ? -9.092 -6.418 4.304 1.00 94.38 78 TYR A C 1
ATOM 619 O O . TYR A 1 78 ? -8.897 -6.594 3.101 1.00 94.38 78 TYR A O 1
ATOM 627 N N . LEU A 1 79 ? -8.483 -5.439 4.983 1.00 94.88 79 LEU A N 1
ATOM 628 C CA . LEU A 1 79 ? -7.508 -4.533 4.375 1.00 94.88 79 LEU A CA 1
ATOM 629 C C . LEU A 1 79 ? -6.250 -5.295 3.954 1.00 94.88 79 LEU A C 1
ATOM 631 O O . LEU A 1 79 ? -5.791 -5.119 2.825 1.00 94.88 79 LEU A O 1
ATOM 635 N N . SER A 1 80 ? -5.743 -6.191 4.807 1.00 94.94 80 SER A N 1
ATOM 636 C CA . SER A 1 80 ? -4.631 -7.086 4.464 1.00 94.94 80 SER A CA 1
ATOM 637 C C . SER A 1 80 ? -4.934 -7.895 3.203 1.00 94.94 80 SER A C 1
ATOM 639 O O . SER A 1 80 ? -4.113 -7.937 2.287 1.00 94.94 80 SER A O 1
ATOM 641 N N . PHE A 1 81 ? -6.132 -8.484 3.109 1.00 95.50 81 PHE A N 1
ATOM 642 C CA . PHE A 1 81 ? -6.554 -9.222 1.915 1.00 95.50 81 PHE A CA 1
ATOM 643 C C . PHE A 1 81 ? -6.621 -8.336 0.666 1.00 95.50 81 PHE A C 1
ATOM 645 O O . PHE A 1 81 ? -6.181 -8.770 -0.396 1.00 95.50 81 PHE A O 1
ATOM 652 N N . SER A 1 82 ? -7.108 -7.098 0.782 1.00 96.38 82 SER A N 1
ATOM 653 C CA . SER A 1 82 ? -7.166 -6.152 -0.341 1.00 96.38 82 SER A CA 1
ATOM 654 C C . SER A 1 82 ? -5.773 -5.785 -0.861 1.00 96.38 82 SER A C 1
ATOM 656 O O . SER A 1 82 ? -5.519 -5.832 -2.066 1.00 96.38 82 SER A O 1
ATOM 658 N N . VAL A 1 83 ? -4.829 -5.508 0.044 1.00 96.44 83 VAL A N 1
ATOM 659 C CA . VAL A 1 83 ? -3.433 -5.194 -0.301 1.00 96.44 83 VAL A CA 1
ATOM 660 C C . VAL A 1 83 ? -2.731 -6.393 -0.950 1.00 96.44 83 VAL A C 1
ATOM 662 O O . VAL A 1 83 ? -2.018 -6.218 -1.941 1.00 96.44 83 VAL A O 1
ATOM 665 N N . LEU A 1 84 ? -2.964 -7.609 -0.446 1.00 96.62 84 LEU A N 1
ATOM 666 C CA . LEU A 1 84 ? -2.434 -8.839 -1.044 1.00 96.62 84 LEU A CA 1
ATOM 667 C C . LEU A 1 84 ? -3.050 -9.124 -2.420 1.00 96.62 84 LEU A C 1
ATOM 669 O O . LEU A 1 84 ? -2.332 -9.472 -3.355 1.00 96.62 84 LEU A O 1
ATOM 673 N N . ALA A 1 85 ? -4.359 -8.928 -2.578 1.00 96.31 85 ALA A N 1
ATOM 674 C CA . ALA A 1 85 ? -5.027 -9.080 -3.866 1.00 96.31 85 ALA A CA 1
ATOM 675 C C . ALA A 1 85 ? -4.511 -8.058 -4.894 1.00 96.31 85 ALA A C 1
ATOM 677 O O . ALA A 1 85 ? -4.275 -8.415 -6.046 1.00 96.31 85 ALA A O 1
ATOM 678 N N . CYS A 1 86 ? -4.230 -6.823 -4.467 1.00 96.56 86 CYS A N 1
ATOM 679 C CA . CYS A 1 86 ? -3.586 -5.802 -5.296 1.00 96.56 86 CYS A CA 1
ATOM 680 C C . CYS A 1 86 ? -2.185 -6.234 -5.774 1.00 96.56 86 CYS A C 1
ATOM 682 O O . CYS A 1 86 ? -1.843 -6.045 -6.940 1.00 96.56 86 CYS A O 1
ATOM 684 N N . SER A 1 87 ? -1.399 -6.908 -4.925 1.00 96.12 87 SER A N 1
ATOM 685 C CA . SER A 1 87 ? -0.128 -7.513 -5.358 1.00 96.12 87 SER A CA 1
ATOM 686 C C . SER A 1 87 ? -0.335 -8.564 -6.462 1.00 96.12 87 SER A C 1
ATOM 688 O O . SER A 1 87 ? 0.383 -8.559 -7.462 1.00 96.12 87 SER A O 1
ATOM 690 N N . GLY A 1 88 ? -1.380 -9.396 -6.358 1.00 93.56 88 GLY A N 1
ATOM 691 C CA . GLY A 1 88 ? -1.773 -10.334 -7.420 1.00 93.56 88 GLY A CA 1
ATOM 692 C C . GLY A 1 88 ? -2.126 -9.651 -8.750 1.00 93.56 88 GLY A C 1
ATOM 693 O O . GLY A 1 88 ? -1.772 -10.150 -9.824 1.00 93.56 88 GLY A O 1
ATOM 694 N N . VAL A 1 89 ? -2.751 -8.470 -8.696 1.00 93.81 89 VAL A N 1
ATOM 695 C CA . VAL A 1 89 ? -2.991 -7.628 -9.881 1.00 93.81 89 VAL A CA 1
ATOM 696 C C . VAL A 1 89 ? -1.667 -7.139 -10.482 1.00 93.81 89 VAL A C 1
ATOM 698 O O . VAL A 1 89 ? -1.486 -7.233 -11.696 1.00 93.81 89 VAL A O 1
ATOM 701 N N . PHE A 1 90 ? -0.709 -6.688 -9.664 1.00 92.06 90 PHE A N 1
ATOM 702 C CA . PHE A 1 90 ? 0.610 -6.262 -10.154 1.00 92.06 90 PHE A CA 1
ATOM 703 C C . PHE A 1 90 ? 1.409 -7.399 -10.798 1.00 92.06 90 PHE A C 1
ATOM 705 O O . PHE A 1 90 ? 1.991 -7.194 -11.865 1.00 92.06 90 PHE A O 1
ATOM 712 N N . PHE A 1 91 ? 1.372 -8.610 -10.238 1.00 90.56 91 PHE A N 1
ATOM 713 C CA . PHE A 1 91 ? 1.982 -9.776 -10.886 1.00 90.56 91 PHE A CA 1
ATOM 714 C C . PHE A 1 91 ? 1.301 -10.128 -12.214 1.00 90.56 91 PHE A C 1
ATOM 716 O O . PHE A 1 91 ? 1.973 -10.477 -13.184 1.00 90.56 91 PHE A O 1
ATOM 723 N N . SER A 1 92 ? -0.021 -9.962 -12.307 1.00 88.62 92 SER A N 1
ATOM 724 C CA . SER A 1 92 ? -0.759 -10.177 -13.562 1.00 88.62 92 SER A CA 1
ATOM 725 C C . SER A 1 92 ? -0.365 -9.177 -14.659 1.00 88.62 92 SER A C 1
ATOM 727 O O . SER A 1 92 ? -0.434 -9.502 -15.843 1.00 88.62 92 SER A O 1
ATOM 729 N N . LEU A 1 93 ? 0.090 -7.981 -14.268 1.00 87.81 93 LEU A 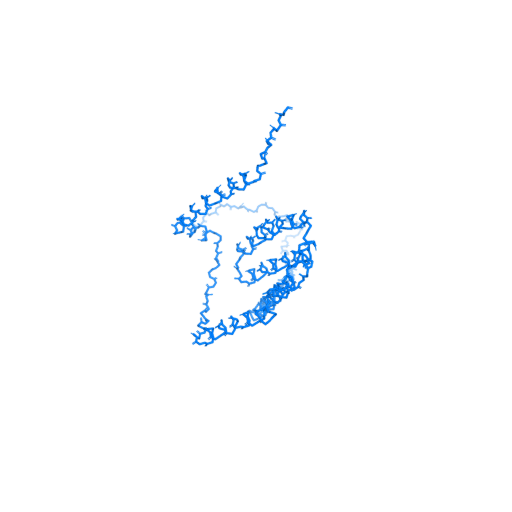N 1
ATOM 730 C CA . LEU A 1 93 ? 0.599 -6.928 -15.154 1.00 87.81 93 LEU A CA 1
ATOM 731 C C . LEU A 1 93 ? 2.108 -7.043 -15.448 1.00 87.81 93 LEU A C 1
ATOM 733 O O . LEU A 1 93 ? 2.683 -6.117 -16.016 1.00 87.81 93 LEU A O 1
ATOM 737 N N . GLN A 1 94 ? 2.758 -8.155 -15.076 1.00 86.38 94 GLN A N 1
ATOM 738 C CA . GLN A 1 94 ? 4.210 -8.359 -15.223 1.00 86.38 94 GLN A CA 1
ATOM 739 C C . GLN A 1 94 ? 5.058 -7.302 -14.483 1.00 86.38 94 GLN A C 1
ATOM 741 O O . GLN A 1 94 ? 6.189 -7.007 -14.874 1.00 86.38 94 GLN A O 1
ATOM 746 N N . ALA A 1 95 ? 4.518 -6.720 -13.408 1.00 88.31 95 ALA A N 1
ATOM 747 C CA . ALA A 1 95 ? 5.189 -5.729 -12.573 1.00 88.31 95 ALA A CA 1
ATOM 748 C C . ALA A 1 95 ? 5.756 -6.381 -11.299 1.00 88.31 95 ALA A C 1
ATOM 750 O O . ALA A 1 95 ? 5.354 -6.049 -10.182 1.00 88.31 95 ALA A O 1
ATOM 751 N N . ASP A 1 96 ? 6.702 -7.310 -11.467 1.00 89.62 96 ASP A N 1
ATOM 752 C CA . ASP A 1 96 ? 7.193 -8.181 -10.386 1.00 89.62 96 ASP A CA 1
ATOM 753 C C . ASP A 1 96 ? 7.784 -7.404 -9.203 1.00 89.62 96 ASP A C 1
ATOM 755 O O . ASP A 1 96 ? 7.499 -7.707 -8.044 1.00 89.62 96 ASP A O 1
ATOM 759 N N . PHE A 1 97 ? 8.559 -6.351 -9.479 1.00 90.69 97 PHE A N 1
ATOM 760 C CA . PHE A 1 97 ? 9.133 -5.503 -8.433 1.00 90.69 97 PHE A CA 1
ATOM 761 C C . PHE A 1 97 ? 8.059 -4.769 -7.621 1.00 90.69 97 PHE A C 1
ATOM 763 O O . PHE A 1 97 ? 8.129 -4.727 -6.393 1.00 90.69 97 PHE A O 1
ATOM 770 N N . LEU A 1 98 ? 7.046 -4.216 -8.294 1.00 92.25 98 LEU A N 1
ATOM 771 C CA . LEU A 1 98 ? 5.969 -3.485 -7.628 1.00 92.25 98 LEU A CA 1
ATOM 772 C C . LEU A 1 98 ? 5.092 -4.438 -6.807 1.00 92.25 98 LEU A C 1
ATOM 774 O O . LEU A 1 98 ? 4.752 -4.129 -5.666 1.00 92.25 98 LEU A O 1
ATOM 778 N N . GLY A 1 99 ? 4.803 -5.628 -7.345 1.00 93.69 99 GLY A N 1
ATOM 779 C CA . GLY A 1 99 ? 4.121 -6.702 -6.623 1.00 93.69 99 GLY A CA 1
ATOM 780 C C . GLY A 1 99 ? 4.880 -7.139 -5.367 1.00 93.69 99 GLY A C 1
ATOM 781 O O . GLY A 1 99 ? 4.271 -7.271 -4.301 1.00 93.69 99 GLY A O 1
ATOM 782 N N . ALA A 1 100 ? 6.206 -7.286 -5.455 1.00 94.06 100 ALA A N 1
ATOM 783 C CA . ALA A 1 100 ? 7.058 -7.632 -4.318 1.00 94.06 100 ALA A CA 1
ATOM 784 C C . ALA A 1 100 ? 7.088 -6.528 -3.243 1.00 94.06 100 ALA A C 1
ATOM 786 O O . ALA A 1 100 ? 6.917 -6.828 -2.060 1.00 94.06 100 ALA A O 1
ATOM 787 N N . ILE A 1 101 ? 7.229 -5.253 -3.630 1.00 95.38 101 ILE A N 1
ATOM 788 C CA . ILE A 1 101 ? 7.148 -4.119 -2.690 1.00 95.38 101 ILE A CA 1
ATOM 789 C C . ILE A 1 101 ? 5.782 -4.067 -2.004 1.00 95.38 101 ILE A C 1
ATOM 791 O O . ILE A 1 101 ? 5.714 -3.818 -0.799 1.00 95.38 101 ILE A O 1
ATOM 795 N N . GLN A 1 102 ? 4.700 -4.334 -2.737 1.00 96.88 102 GLN A N 1
ATOM 796 C CA . GLN A 1 102 ? 3.352 -4.360 -2.174 1.00 96.88 102 GLN A CA 1
ATOM 797 C C . GLN A 1 102 ? 3.225 -5.406 -1.054 1.00 96.88 102 GLN A C 1
ATOM 799 O O . GLN A 1 102 ? 2.577 -5.155 -0.039 1.00 96.88 102 GLN A O 1
ATOM 804 N N . ILE A 1 103 ? 3.882 -6.560 -1.195 1.00 96.75 103 ILE A N 1
ATOM 805 C CA . ILE A 1 103 ? 3.893 -7.590 -0.150 1.00 96.75 103 ILE A CA 1
ATOM 806 C C . ILE A 1 103 ? 4.787 -7.169 1.018 1.00 96.75 103 ILE A C 1
ATOM 808 O O . ILE A 1 103 ? 4.347 -7.206 2.162 1.00 96.75 103 ILE A O 1
ATOM 812 N N . ILE A 1 104 ? 6.027 -6.756 0.752 1.00 96.62 104 ILE A N 1
ATOM 813 C CA . ILE A 1 104 ? 7.017 -6.505 1.810 1.00 96.62 104 ILE A CA 1
ATOM 814 C C . ILE A 1 104 ? 6.668 -5.247 2.616 1.00 96.62 104 ILE A C 1
ATOM 816 O O . ILE A 1 104 ? 6.641 -5.283 3.844 1.00 96.62 104 ILE A O 1
ATOM 820 N N . VAL A 1 105 ? 6.385 -4.132 1.940 1.00 96.19 105 VAL A N 1
ATOM 821 C CA . VAL A 1 105 ? 6.209 -2.822 2.584 1.00 96.19 105 VAL A CA 1
ATOM 822 C C . VAL A 1 105 ? 4.761 -2.605 3.004 1.00 96.19 105 VAL A C 1
ATOM 824 O O . VAL A 1 105 ? 4.504 -2.298 4.167 1.00 96.19 105 VAL A O 1
ATOM 827 N N . TYR A 1 106 ? 3.807 -2.779 2.085 1.00 96.19 106 TYR A N 1
ATOM 828 C CA . TYR A 1 106 ? 2.402 -2.494 2.382 1.00 96.19 106 TYR A CA 1
ATOM 829 C C . TYR A 1 106 ? 1.768 -3.589 3.237 1.00 96.19 106 TYR A C 1
ATOM 831 O O . TYR A 1 106 ? 1.308 -3.294 4.340 1.00 96.19 106 TYR A O 1
ATOM 839 N N . ALA A 1 107 ? 1.757 -4.841 2.769 1.00 96.06 107 ALA A N 1
ATOM 840 C CA . ALA A 1 107 ? 1.141 -5.930 3.526 1.00 96.06 107 ALA A CA 1
ATOM 841 C C . ALA A 1 107 ? 1.965 -6.302 4.769 1.00 96.06 107 ALA A C 1
ATOM 843 O O . ALA A 1 107 ? 1.393 -6.495 5.837 1.00 96.06 107 ALA A O 1
ATOM 844 N N . GLY A 1 108 ? 3.293 -6.380 4.643 1.00 94.50 108 GLY A N 1
ATOM 845 C CA . GLY A 1 108 ? 4.189 -6.841 5.705 1.00 94.50 108 GLY A CA 1
ATOM 846 C C . GLY A 1 108 ? 4.561 -5.783 6.743 1.00 94.50 108 GLY A C 1
ATOM 847 O O . GLY A 1 108 ? 4.690 -6.111 7.917 1.00 94.50 108 GLY A O 1
ATOM 848 N N . GLY A 1 109 ? 4.727 -4.523 6.337 1.00 94.75 109 GLY A N 1
ATOM 849 C CA . GLY A 1 109 ? 5.129 -3.436 7.234 1.00 94.75 109 GLY A CA 1
ATOM 850 C C . GLY A 1 109 ? 3.946 -2.605 7.717 1.00 94.75 109 GLY A C 1
ATOM 851 O O . GLY A 1 109 ? 3.587 -2.631 8.893 1.00 94.75 109 GLY A O 1
ATOM 852 N N . ILE A 1 110 ? 3.330 -1.861 6.796 1.00 95.12 110 ILE A N 1
ATOM 853 C CA . ILE A 1 110 ? 2.319 -0.843 7.114 1.00 95.12 110 ILE A CA 1
ATOM 854 C C . ILE A 1 110 ? 1.071 -1.486 7.721 1.00 95.12 110 ILE A C 1
ATOM 856 O O . ILE A 1 110 ? 0.624 -1.073 8.790 1.00 95.12 110 ILE A O 1
ATOM 860 N N . VAL A 1 111 ? 0.511 -2.506 7.068 1.00 96.00 111 VAL A N 1
ATOM 861 C CA . VAL A 1 111 ? -0.725 -3.144 7.541 1.00 96.00 111 VAL A CA 1
ATOM 862 C C . VAL A 1 111 ? -0.500 -3.913 8.845 1.00 96.00 111 VAL A C 1
ATOM 864 O O . VAL A 1 111 ? -1.361 -3.866 9.724 1.00 96.00 111 VAL A O 1
ATOM 867 N N . VAL A 1 112 ? 0.658 -4.554 9.032 1.00 94.69 112 VAL A N 1
ATOM 868 C CA . VAL A 1 112 ? 1.003 -5.216 10.305 1.00 94.69 112 VAL A CA 1
ATOM 869 C C . VAL A 1 112 ? 1.146 -4.196 11.434 1.00 94.69 112 VAL A C 1
ATOM 871 O O . VAL A 1 112 ? 0.568 -4.400 12.502 1.00 94.69 112 VAL A O 1
ATOM 874 N N . LEU A 1 113 ? 1.831 -3.070 11.196 1.00 94.50 113 LEU A N 1
ATOM 875 C CA . LEU A 1 113 ? 1.930 -1.975 12.166 1.00 94.50 113 LEU A CA 1
ATOM 876 C C . LEU A 1 113 ? 0.539 -1.450 12.548 1.00 94.50 113 LEU A C 1
ATOM 878 O O . LEU A 1 113 ? 0.227 -1.331 13.732 1.00 94.50 113 LEU A O 1
ATOM 882 N N . TYR A 1 114 ? -0.323 -1.199 11.559 1.00 92.19 114 TYR A N 1
ATOM 883 C CA . TYR A 1 114 ? -1.706 -0.781 11.800 1.00 92.19 114 TYR A CA 1
ATOM 884 C C . TYR A 1 114 ? -2.505 -1.824 12.581 1.00 92.19 114 TYR A C 1
ATOM 886 O O . TYR A 1 114 ? -3.255 -1.469 13.487 1.00 92.19 114 TYR A O 1
ATOM 894 N N . THR A 1 115 ? -2.333 -3.106 12.262 1.00 92.12 115 THR A N 1
ATOM 895 C CA . THR A 1 115 ? -3.005 -4.208 12.962 1.00 92.12 115 THR A CA 1
ATOM 896 C C . THR A 1 115 ? -2.605 -4.233 14.433 1.00 92.12 115 THR A C 1
ATOM 898 O O . THR A 1 115 ? -3.473 -4.315 15.298 1.00 92.12 115 THR A O 1
ATOM 901 N N . PHE A 1 116 ? -1.313 -4.083 14.731 1.00 91.75 116 PHE A N 1
ATOM 902 C CA . PHE A 1 116 ? -0.822 -4.014 16.106 1.00 91.75 116 PHE A CA 1
ATOM 903 C C . PHE A 1 116 ? -1.422 -2.827 16.871 1.00 91.75 116 PHE A C 1
ATOM 905 O O . PHE A 1 116 ? -1.929 -2.992 17.980 1.00 91.75 116 PHE A O 1
ATOM 912 N N . VAL A 1 117 ? -1.439 -1.644 16.252 1.00 91.56 117 VAL A N 1
ATOM 913 C CA . VAL A 1 117 ? -2.023 -0.429 16.841 1.00 91.56 117 VAL A CA 1
ATOM 914 C C . VAL A 1 117 ? -3.520 -0.603 17.121 1.00 91.56 117 VAL A C 1
ATOM 916 O O . VAL A 1 117 ? -3.978 -0.285 18.215 1.00 91.56 117 VAL A O 1
ATOM 919 N N . ILE A 1 118 ? -4.284 -1.141 16.168 1.00 90.44 118 ILE A N 1
ATOM 920 C CA . ILE A 1 118 ? -5.733 -1.353 16.313 1.00 90.44 118 ILE A CA 1
ATOM 921 C C . ILE A 1 118 ? -6.050 -2.391 17.394 1.00 90.44 118 ILE A C 1
ATOM 923 O O . ILE A 1 118 ? -7.056 -2.247 18.078 1.00 90.44 118 ILE A O 1
ATOM 927 N N . ILE A 1 119 ? -5.218 -3.420 17.565 1.00 90.00 119 ILE A N 1
ATOM 928 C CA . ILE A 1 119 ? -5.416 -4.427 18.619 1.00 90.00 119 ILE A CA 1
ATOM 929 C C . ILE A 1 119 ? -5.174 -3.826 20.010 1.00 90.00 119 ILE A C 1
ATOM 931 O O . ILE A 1 119 ? -5.891 -4.161 20.950 1.00 90.00 119 ILE A O 1
ATOM 935 N N . ILE A 1 120 ? -4.184 -2.940 20.152 1.00 90.25 120 ILE A N 1
ATOM 936 C CA . ILE A 1 120 ? -3.879 -2.286 21.436 1.00 90.25 120 ILE A CA 1
ATOM 937 C C . ILE A 1 120 ? -4.949 -1.258 21.813 1.00 90.25 120 ILE A C 1
ATOM 939 O O . ILE A 1 120 ? -5.266 -1.092 22.991 1.00 90.25 120 ILE A O 1
ATOM 943 N N . ILE A 1 121 ? -5.501 -0.547 20.831 1.00 87.44 121 ILE A N 1
ATOM 944 C CA . ILE A 1 121 ? -6.498 0.493 21.070 1.00 87.44 121 ILE A CA 1
ATOM 945 C C . ILE A 1 121 ? -7.889 -0.148 21.139 1.00 87.44 121 ILE A C 1
ATOM 947 O O . ILE A 1 121 ? -8.394 -0.675 20.152 1.00 87.44 121 ILE A O 1
ATOM 951 N N . ASN A 1 122 ? -8.576 -0.041 22.277 1.00 78.25 122 ASN A N 1
ATOM 952 C CA . ASN A 1 122 ? -9.971 -0.476 22.371 1.00 78.25 122 ASN A CA 1
ATOM 953 C C . ASN A 1 122 ? -10.911 0.517 21.654 1.00 78.25 122 ASN A C 1
ATOM 955 O O . ASN A 1 122 ? -11.478 1.428 22.254 1.00 78.25 122 ASN A O 1
ATOM 959 N N . LEU A 1 123 ? -11.080 0.347 20.341 1.00 70.81 123 LEU A N 1
ATOM 960 C CA . LEU A 1 123 ? -11.903 1.220 19.494 1.00 70.81 123 LEU A CA 1
ATOM 961 C C . LEU A 1 123 ? -13.426 1.031 19.663 1.00 70.81 123 LEU A C 1
ATOM 963 O O . LEU A 1 123 ? -14.196 1.800 19.080 1.00 70.81 123 LEU A O 1
ATOM 967 N N . ASN A 1 124 ? -13.888 0.037 20.433 1.00 64.94 124 ASN A N 1
ATOM 968 C CA . ASN A 1 124 ? -15.323 -0.247 20.574 1.00 64.94 124 ASN A CA 1
ATOM 969 C C . ASN A 1 124 ? -16.090 0.847 21.340 1.00 64.94 124 ASN A C 1
ATOM 971 O O . ASN A 1 124 ? -17.275 1.050 21.069 1.00 64.94 124 ASN A O 1
ATOM 975 N N . GLU A 1 125 ? -15.434 1.578 22.244 1.00 59.69 125 GLU A N 1
ATOM 976 C CA . GLU A 1 125 ? -16.070 2.637 23.047 1.00 59.69 125 GLU A CA 1
ATOM 977 C C . GLU A 1 125 ? -16.244 3.944 22.249 1.00 59.69 125 GLU A C 1
ATOM 979 O O . GLU A 1 125 ? -17.286 4.594 22.320 1.00 59.69 125 GLU A O 1
ATOM 984 N N . LEU A 1 126 ? -15.296 4.262 21.360 1.00 59.25 126 LEU A N 1
ATOM 985 C CA . LEU A 1 126 ? -15.304 5.471 20.517 1.00 59.25 126 LEU A CA 1
ATOM 986 C C . LEU A 1 126 ? -16.377 5.450 19.404 1.00 59.25 126 LEU A C 1
ATOM 988 O O . LEU A 1 126 ? -16.688 6.474 18.793 1.00 59.25 126 LEU A O 1
ATOM 992 N N . GLN A 1 127 ? -16.954 4.281 19.111 1.00 58.38 127 GLN A N 1
ATOM 993 C CA . GLN A 1 127 ? -17.937 4.076 18.038 1.00 58.38 127 GLN A CA 1
ATOM 994 C C . GLN A 1 127 ? -19.364 4.526 18.403 1.00 58.38 127 GLN A C 1
ATOM 996 O O . GLN A 1 127 ? -20.197 4.684 17.503 1.00 58.38 127 GLN A O 1
ATOM 1001 N N . GLN A 1 128 ? -19.690 4.697 19.689 1.00 55.41 128 GLN A N 1
ATOM 1002 C CA . GLN A 1 128 ? -21.058 5.031 20.113 1.00 55.41 128 GLN A CA 1
ATOM 1003 C C . GLN A 1 128 ? -21.383 6.530 19.996 1.00 55.41 128 GLN A C 1
ATOM 1005 O O . GLN A 1 128 ? -22.539 6.881 19.752 1.00 55.41 128 GLN A O 1
ATOM 1010 N N . GLU A 1 129 ? -20.383 7.410 20.063 1.00 57.38 129 GLU A N 1
ATOM 1011 C CA . GLU A 1 129 ? -20.600 8.859 20.181 1.00 57.38 129 GLU A CA 1
ATOM 1012 C C . GLU A 1 129 ? -20.775 9.578 18.825 1.00 57.38 129 GLU A C 1
ATOM 1014 O O . GLU A 1 129 ? -21.485 10.576 18.711 1.00 57.38 129 GLU A O 1
ATOM 1019 N N . LYS A 1 130 ? -20.229 9.034 17.728 1.00 55.72 130 LYS A N 1
ATOM 1020 C CA . LYS A 1 130 ? -20.137 9.742 16.432 1.00 55.72 130 LYS A CA 1
ATOM 1021 C C . LYS A 1 130 ? -21.368 9.626 15.514 1.00 55.72 130 LYS A C 1
ATOM 1023 O O . LYS A 1 130 ? -21.303 9.953 14.328 1.00 55.72 130 LYS A O 1
ATOM 1028 N N . ARG A 1 131 ? -22.507 9.147 16.025 1.00 55.44 131 ARG A N 1
ATOM 1029 C CA . ARG A 1 131 ? -23.649 8.677 15.208 1.00 55.44 131 ARG A CA 1
ATOM 1030 C C . ARG A 1 131 ? -24.549 9.779 14.616 1.00 55.44 131 ARG A C 1
ATOM 1032 O O . ARG A 1 131 ? -25.561 9.438 14.011 1.00 55.44 131 ARG A O 1
ATOM 1039 N N . ARG A 1 132 ? -24.250 11.076 14.778 1.00 56.44 132 ARG A N 1
ATOM 1040 C CA . ARG A 1 132 ? -25.238 12.139 14.474 1.00 56.44 132 ARG A CA 1
ATOM 1041 C C . ARG A 1 132 ? -24.908 13.175 13.397 1.00 56.44 132 ARG A C 1
ATOM 1043 O O . ARG A 1 132 ? -25.800 13.957 13.101 1.00 56.44 132 ARG A O 1
ATOM 1050 N N . LEU A 1 133 ? -23.726 13.204 12.778 1.00 57.47 133 LEU A N 1
ATOM 1051 C CA . LEU A 1 133 ? -23.340 14.409 12.014 1.00 57.47 133 LEU A CA 1
ATOM 1052 C C . LEU A 1 133 ? -23.172 14.270 10.496 1.00 57.47 133 LEU A C 1
ATOM 1054 O O . LEU A 1 133 ? -23.094 15.299 9.837 1.00 57.47 133 LEU A O 1
ATOM 1058 N N . PHE A 1 134 ? -23.179 13.067 9.911 1.00 59.88 134 PHE A N 1
ATOM 1059 C CA . PHE A 1 134 ? -23.090 12.939 8.449 1.00 59.88 134 PHE A CA 1
ATOM 1060 C C . PHE A 1 134 ? -24.377 12.380 7.834 1.00 59.88 134 PHE A C 1
ATOM 1062 O O . PHE A 1 134 ? -24.793 11.274 8.197 1.00 59.88 134 PHE A O 1
ATOM 1069 N N . PRO A 1 135 ? -25.014 13.097 6.886 1.00 70.19 135 PRO A N 1
ATOM 1070 C CA . PRO A 1 135 ? -26.143 12.555 6.149 1.00 70.19 135 PRO A CA 1
ATOM 1071 C C . PRO A 1 135 ? -25.669 11.311 5.399 1.00 70.19 135 PRO A C 1
ATOM 1073 O O . PRO A 1 135 ? -24.734 11.387 4.603 1.00 70.19 135 PRO A O 1
ATOM 1076 N N . ARG A 1 136 ? -26.332 10.167 5.609 1.00 69.38 136 ARG A N 1
ATOM 1077 C CA . ARG A 1 136 ? -26.070 8.918 4.862 1.00 69.38 136 ARG A CA 1
ATOM 1078 C C . ARG A 1 136 ? -26.057 9.124 3.342 1.00 69.38 136 ARG A C 1
ATOM 1080 O O . ARG A 1 136 ? -25.393 8.373 2.642 1.00 69.38 136 ARG A O 1
ATOM 1087 N N . ILE A 1 137 ? -26.745 10.163 2.859 1.00 68.19 137 ILE A N 1
ATOM 1088 C CA . ILE A 1 137 ? -26.732 10.593 1.460 1.00 68.19 137 ILE A CA 1
ATOM 1089 C C . ILE A 1 137 ? -25.309 10.922 0.976 1.00 68.19 137 ILE A C 1
ATOM 1091 O O . ILE A 1 137 ? -24.913 10.433 -0.074 1.00 68.19 137 ILE A O 1
ATOM 1095 N N . PHE A 1 138 ? -24.500 11.658 1.751 1.00 75.25 138 PHE A N 1
ATOM 1096 C CA . PHE A 1 138 ? -23.139 12.038 1.347 1.00 75.25 138 PHE A CA 1
ATOM 1097 C C . PHE A 1 138 ? -22.189 10.840 1.307 1.00 75.25 138 PHE A C 1
ATOM 1099 O O . PHE A 1 138 ? -21.271 10.825 0.496 1.00 75.25 138 PHE A O 1
ATOM 1106 N N . LEU A 1 139 ? -22.437 9.819 2.135 1.00 74.75 139 LEU A N 1
ATOM 1107 C CA . LEU A 1 139 ? -21.628 8.599 2.181 1.00 74.75 139 LEU A CA 1
ATOM 1108 C C . LEU A 1 139 ? -21.672 7.817 0.856 1.00 74.75 139 LEU A C 1
ATOM 1110 O O . LEU A 1 139 ? -20.705 7.151 0.508 1.00 74.75 139 LEU A O 1
ATOM 1114 N N . VAL A 1 140 ? -22.790 7.892 0.126 1.00 80.06 140 VAL A N 1
ATOM 1115 C CA . VAL A 1 140 ? -23.004 7.140 -1.122 1.00 80.06 140 VAL A CA 1
ATOM 1116 C C . VAL A 1 140 ? -22.918 8.049 -2.344 1.00 80.06 140 VAL A C 1
ATOM 1118 O O . VAL A 1 140 ? -22.324 7.669 -3.349 1.00 80.06 140 VAL A O 1
ATOM 1121 N N . LEU A 1 141 ? -23.465 9.264 -2.262 1.00 83.81 141 LEU A N 1
ATOM 1122 C CA . LEU A 1 141 ? -23.537 10.180 -3.399 1.00 83.81 141 LEU A CA 1
ATOM 1123 C C . LEU A 1 141 ? -22.143 10.606 -3.882 1.00 83.81 141 LEU A C 1
ATOM 1125 O O . LEU A 1 141 ? -21.899 10.610 -5.083 1.00 83.81 141 LEU A O 1
ATOM 1129 N N . MET A 1 142 ? -21.220 10.907 -2.959 1.00 85.19 142 MET A N 1
ATOM 1130 C CA . MET A 1 142 ? -19.852 11.324 -3.297 1.00 85.19 142 MET A CA 1
ATOM 1131 C C . MET A 1 142 ? -19.056 10.261 -4.072 1.00 85.19 142 MET A C 1
ATOM 1133 O O . MET A 1 142 ? -18.588 10.571 -5.167 1.00 85.19 142 MET A O 1
ATOM 1137 N N . PRO A 1 143 ? -18.894 9.014 -3.580 1.00 85.69 143 PRO A N 1
ATOM 1138 C CA . PRO A 1 143 ? -18.135 8.007 -4.320 1.00 85.69 143 PRO A CA 1
ATOM 1139 C C . PRO A 1 143 ? -18.787 7.640 -5.659 1.00 85.69 143 PRO A C 1
ATOM 1141 O O . PRO A 1 143 ? -18.071 7.385 -6.624 1.00 85.69 143 PRO A O 1
ATOM 1144 N N . VAL A 1 144 ? -20.122 7.657 -5.755 1.00 89.00 144 VAL A N 1
ATOM 1145 C CA . VAL A 1 144 ? -20.830 7.399 -7.022 1.00 89.00 144 VAL A CA 1
ATOM 1146 C C . VAL A 1 144 ? -20.604 8.527 -8.030 1.00 89.00 144 VAL A C 1
ATOM 1148 O O . VAL A 1 144 ? -20.307 8.241 -9.188 1.00 89.00 144 VAL A O 1
ATOM 1151 N N . ALA A 1 145 ? -20.697 9.789 -7.602 1.00 90.69 145 ALA A N 1
ATOM 1152 C CA . ALA A 1 145 ? -20.409 10.939 -8.459 1.00 90.69 145 ALA A CA 1
ATOM 1153 C C . ALA A 1 145 ? -18.963 10.905 -8.975 1.00 90.69 145 ALA A C 1
ATOM 1155 O O . ALA A 1 145 ? -18.740 11.041 -10.175 1.00 90.69 145 ALA A O 1
ATOM 1156 N N . LEU A 1 146 ? -17.997 10.612 -8.098 1.00 90.50 146 LEU A N 1
ATOM 1157 C CA . LEU A 1 146 ? -16.591 10.487 -8.480 1.00 90.50 146 LEU A CA 1
ATOM 1158 C C . LEU A 1 146 ? -16.365 9.349 -9.491 1.00 90.50 146 LEU A C 1
ATOM 1160 O O . LEU A 1 146 ? -15.651 9.524 -10.475 1.00 90.50 146 LEU A O 1
ATOM 1164 N N . LEU A 1 147 ? -16.994 8.185 -9.288 1.00 90.12 147 LEU A N 1
ATOM 1165 C CA . LEU A 1 147 ? -16.921 7.072 -10.242 1.00 90.12 147 LEU A CA 1
ATOM 1166 C C . LEU A 1 147 ? -17.542 7.431 -11.599 1.00 90.12 147 LEU A C 1
ATOM 1168 O O . LEU A 1 147 ? -17.009 7.029 -12.634 1.00 90.12 147 LEU A O 1
ATOM 1172 N N . ALA A 1 148 ? -18.638 8.195 -11.606 1.00 90.62 148 ALA A N 1
ATOM 1173 C CA . ALA A 1 148 ? -19.275 8.661 -12.832 1.00 90.62 148 ALA A CA 1
ATOM 1174 C C . ALA A 1 148 ? -18.377 9.642 -13.601 1.00 90.62 148 ALA A C 1
ATOM 1176 O O . ALA A 1 148 ? -18.251 9.515 -14.819 1.00 90.62 148 ALA A O 1
ATOM 1177 N N . GLU A 1 149 ? -17.702 10.561 -12.904 1.00 89.19 149 GLU A N 1
ATOM 1178 C CA . GLU A 1 149 ? -16.729 11.475 -13.514 1.00 89.19 149 GLU A CA 1
ATOM 1179 C C . GLU A 1 149 ? -15.527 10.727 -14.095 1.00 89.19 149 GLU A C 1
ATOM 1181 O O . GLU A 1 149 ? -15.169 10.951 -15.252 1.00 89.19 149 GLU A O 1
ATOM 1186 N N . ILE A 1 150 ? -14.944 9.784 -13.345 1.00 88.12 150 ILE A N 1
ATOM 1187 C CA . ILE A 1 150 ? -13.836 8.950 -13.839 1.00 88.12 150 ILE A CA 1
ATOM 1188 C C . ILE A 1 150 ? -14.277 8.172 -15.085 1.00 88.12 150 ILE A C 1
ATOM 1190 O O . ILE A 1 150 ? -13.551 8.141 -16.082 1.00 88.12 150 ILE A O 1
ATOM 1194 N N . GLY A 1 151 ? -15.478 7.586 -15.062 1.00 87.31 151 GLY A N 1
ATOM 1195 C CA . GLY A 1 151 ? -16.056 6.893 -16.211 1.00 87.31 151 GLY A CA 1
ATOM 1196 C C . GLY A 1 151 ? -16.224 7.822 -17.414 1.00 87.31 151 GLY A C 1
ATOM 1197 O O . GLY A 1 151 ? -15.760 7.503 -18.508 1.00 87.31 151 GLY A O 1
ATOM 1198 N N . TYR A 1 152 ? -16.813 9.001 -17.216 1.00 89.50 152 TYR A N 1
ATOM 1199 C CA . TYR A 1 152 ? -16.998 9.992 -18.274 1.00 89.50 152 TYR A CA 1
ATOM 1200 C C . TYR A 1 152 ? -15.666 10.419 -18.905 1.00 89.50 152 TYR A C 1
ATOM 1202 O O . TYR A 1 152 ? -15.544 10.440 -20.131 1.00 89.50 152 TYR A O 1
ATOM 1210 N N . VAL A 1 153 ? -14.640 10.694 -18.094 1.00 87.12 153 VAL A N 1
ATOM 1211 C CA . VAL A 1 153 ? -13.284 11.031 -18.565 1.00 87.12 153 VAL A CA 1
ATOM 1212 C C . VAL A 1 153 ? -12.656 9.872 -19.348 1.00 87.12 153 VAL A C 1
ATOM 1214 O O . VAL A 1 153 ? -12.031 10.110 -20.383 1.00 87.12 153 VAL A O 1
ATOM 1217 N N . MET A 1 154 ? -12.841 8.624 -18.908 1.00 85.00 154 MET A N 1
ATOM 1218 C CA . MET A 1 154 ? -12.330 7.441 -19.615 1.00 85.00 154 MET A CA 1
ATOM 1219 C C . MET A 1 154 ? -12.988 7.246 -20.991 1.00 85.00 154 MET A C 1
ATOM 1221 O O . MET A 1 154 ? -12.292 6.926 -21.954 1.00 85.00 154 MET A O 1
ATOM 1225 N N . PHE A 1 155 ? -14.306 7.449 -21.102 1.00 82.00 155 PHE A N 1
ATOM 1226 C CA . PHE A 1 155 ? -15.038 7.281 -22.365 1.00 82.00 155 PHE A CA 1
ATOM 1227 C C . PHE A 1 155 ? -14.848 8.460 -23.328 1.00 82.00 155 PHE A C 1
ATOM 1229 O O . PHE A 1 155 ? -14.726 8.246 -24.532 1.00 82.00 155 PHE A O 1
ATOM 1236 N N . SER A 1 156 ? -14.798 9.693 -22.814 1.00 81.25 156 SER A N 1
ATOM 1237 C CA . SER A 1 156 ? -14.674 10.913 -23.630 1.00 81.25 156 SER A CA 1
ATOM 1238 C C . SER A 1 156 ? -13.291 11.093 -24.250 1.00 81.25 156 SER A C 1
ATOM 1240 O O . SER A 1 156 ? -13.195 11.537 -25.391 1.00 81.25 156 SER A O 1
ATOM 1242 N N . ASN A 1 157 ? -12.221 10.720 -23.543 1.00 75.88 157 ASN A N 1
ATOM 1243 C CA . ASN A 1 157 ? -10.862 10.893 -24.058 1.00 75.88 157 ASN A CA 1
ATOM 1244 C C . ASN A 1 157 ? -10.443 9.818 -25.064 1.00 75.88 157 ASN A C 1
ATOM 1246 O O . ASN A 1 157 ? -9.371 9.957 -25.641 1.00 75.88 157 ASN A O 1
ATOM 1250 N N . GLY A 1 158 ? -11.269 8.784 -25.285 1.00 61.00 158 GLY A N 1
ATOM 1251 C CA . GLY A 1 158 ? -10.931 7.634 -26.116 1.00 61.00 158 GLY A CA 1
ATOM 1252 C C . GLY A 1 158 ? -9.678 6.951 -25.579 1.00 61.00 158 GLY A C 1
ATOM 1253 O O . GLY A 1 158 ? -8.561 7.418 -25.779 1.00 61.00 158 GLY A O 1
ATOM 1254 N N . THR A 1 159 ? -9.823 5.830 -24.877 1.00 63.00 159 THR A N 1
ATOM 1255 C CA . THR A 1 159 ? -8.654 5.075 -24.425 1.00 63.00 159 THR A CA 1
ATOM 1256 C C . THR A 1 159 ? -7.873 4.594 -25.647 1.00 63.00 159 THR A C 1
ATOM 1258 O O . THR A 1 159 ? -8.183 3.570 -26.252 1.00 63.00 159 THR A O 1
ATOM 1261 N N . ALA A 1 160 ? -6.841 5.343 -26.039 1.00 59.78 160 ALA A N 1
ATOM 1262 C CA . ALA A 1 160 ? -5.831 4.857 -26.954 1.00 59.78 160 ALA A CA 1
ATOM 1263 C C . ALA A 1 160 ? -5.134 3.712 -26.219 1.00 59.78 160 ALA A C 1
ATOM 1265 O O . ALA A 1 160 ? -4.189 3.928 -25.457 1.00 59.78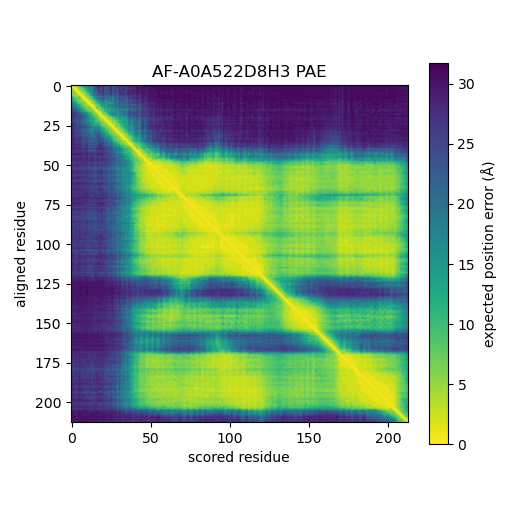 160 ALA A O 1
ATOM 1266 N N . ILE A 1 161 ? -5.657 2.495 -26.390 1.00 60.22 161 ILE A N 1
ATOM 1267 C CA . ILE A 1 161 ? -5.026 1.268 -25.920 1.00 60.22 161 ILE A CA 1
ATOM 1268 C C . ILE A 1 161 ? -3.787 1.097 -26.783 1.00 60.22 161 ILE A C 1
ATOM 1270 O O . ILE A 1 161 ? -3.771 0.403 -27.797 1.00 60.22 161 ILE A O 1
ATOM 1274 N N . ARG A 1 162 ? -2.740 1.829 -26.413 1.00 60.94 162 ARG A N 1
ATOM 1275 C CA . ARG A 1 162 ? -1.416 1.617 -26.949 1.00 60.94 162 ARG A CA 1
ATOM 1276 C C . ARG A 1 162 ? -0.974 0.305 -26.331 1.00 60.94 162 ARG A C 1
ATOM 1278 O O . ARG A 1 162 ? -0.818 0.234 -25.114 1.00 60.94 162 ARG A O 1
ATOM 1285 N N . GLU A 1 163 ? -0.836 -0.736 -27.152 1.00 57.47 163 GLU A N 1
ATOM 1286 C CA . GLU A 1 163 ? -0.093 -1.925 -26.747 1.00 57.47 163 GLU A CA 1
ATOM 1287 C C . GLU A 1 163 ? 1.300 -1.435 -26.355 1.00 57.47 163 GLU A C 1
ATOM 1289 O O . GLU A 1 163 ? 2.158 -1.159 -27.195 1.00 57.47 163 GLU A O 1
ATOM 1294 N N . VAL A 1 164 ? 1.500 -1.229 -25.057 1.00 62.06 164 VAL A N 1
ATOM 1295 C CA . VAL A 1 164 ? 2.822 -0.977 -24.517 1.00 62.06 164 VAL A CA 1
ATOM 1296 C C . VAL A 1 164 ? 3.555 -2.286 -24.741 1.00 62.06 164 VAL A C 1
ATOM 1298 O O . VAL A 1 164 ? 3.202 -3.318 -24.164 1.00 62.06 164 VAL A O 1
ATOM 1301 N N . ALA A 1 165 ? 4.523 -2.270 -25.658 1.00 55.97 165 ALA A N 1
ATOM 1302 C CA . ALA A 1 165 ? 5.462 -3.365 -25.785 1.00 55.97 165 ALA A CA 1
ATOM 1303 C C . ALA A 1 165 ? 6.022 -3.592 -24.382 1.00 55.97 165 ALA A C 1
ATOM 1305 O O . ALA A 1 165 ? 6.607 -2.679 -23.800 1.00 55.97 165 ALA A O 1
ATOM 1306 N N . HIS A 1 166 ? 5.755 -4.768 -23.816 1.00 58.19 166 HIS A N 1
ATOM 1307 C CA . HIS A 1 166 ? 6.227 -5.134 -22.492 1.00 58.19 166 HIS A CA 1
ATOM 1308 C C . HIS A 1 166 ? 7.734 -5.365 -22.619 1.00 58.19 166 HIS A C 1
ATOM 1310 O O . HIS A 1 166 ? 8.211 -6.496 -22.706 1.00 58.19 166 HIS A O 1
ATOM 1316 N N . SER A 1 167 ? 8.501 -4.279 -22.721 1.00 56.16 167 SER A N 1
ATOM 1317 C CA . SER A 1 167 ? 9.911 -4.291 -22.387 1.00 56.16 167 SER A CA 1
ATOM 1318 C C . SER A 1 167 ? 9.926 -4.679 -20.923 1.00 56.16 167 SER A C 1
ATOM 1320 O O . SER A 1 167 ? 9.544 -3.857 -20.091 1.00 56.16 167 SER A O 1
ATOM 1322 N N . GLY A 1 168 ? 10.220 -5.952 -20.639 1.00 57.59 168 GLY A N 1
ATOM 1323 C CA . GLY A 1 168 ? 10.264 -6.471 -19.279 1.00 57.59 168 GLY A CA 1
ATOM 1324 C C . GLY A 1 168 ? 10.992 -5.451 -18.422 1.00 57.59 168 GLY A C 1
ATOM 1325 O O . GLY A 1 168 ? 12.159 -5.161 -18.685 1.00 57.59 168 GLY A O 1
ATOM 1326 N N . LEU A 1 169 ? 10.256 -4.812 -17.510 1.00 67.62 169 LEU A N 1
ATOM 1327 C CA . LEU A 1 169 ? 10.787 -3.767 -16.651 1.00 67.62 169 LEU A CA 1
ATOM 1328 C C . LEU A 1 169 ? 11.758 -4.465 -15.710 1.00 67.62 169 LEU A C 1
ATOM 1330 O O . LEU A 1 169 ? 11.371 -4.984 -14.666 1.00 67.62 169 LEU A O 1
ATOM 1334 N N . THR A 1 170 ? 13.013 -4.577 -16.138 1.00 83.06 170 THR A N 1
ATOM 1335 C CA . THR A 1 170 ? 14.028 -5.247 -15.344 1.00 83.06 170 THR A CA 1
ATOM 1336 C C . THR A 1 170 ? 14.288 -4.411 -14.101 1.00 83.06 170 THR A C 1
ATOM 1338 O O . THR A 1 170 ? 14.280 -3.177 -14.138 1.00 83.06 170 THR A O 1
ATOM 1341 N N . LEU A 1 171 ? 14.545 -5.093 -12.986 1.00 86.94 171 LEU A N 1
ATOM 1342 C CA . LEU A 1 171 ? 14.931 -4.444 -11.735 1.00 86.94 171 LEU A CA 1
ATOM 1343 C C . LEU A 1 171 ? 16.112 -3.481 -11.943 1.00 86.94 171 LEU A C 1
ATOM 1345 O O . LEU A 1 171 ? 16.142 -2.398 -11.370 1.00 86.94 171 LEU A O 1
ATOM 1349 N N . GLU A 1 172 ? 17.049 -3.857 -12.816 1.00 88.38 172 GLU A N 1
ATOM 1350 C CA . GLU A 1 172 ? 18.200 -3.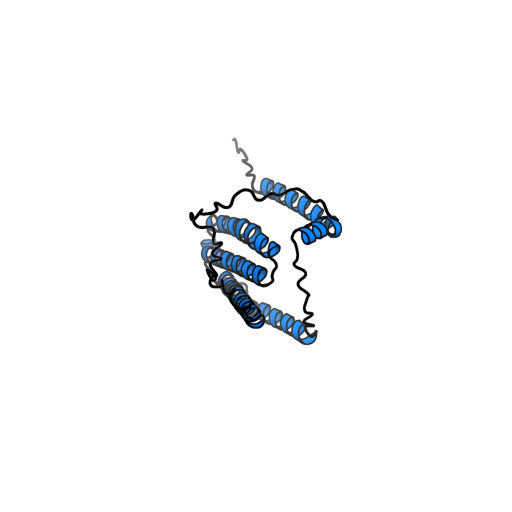037 -13.189 1.00 88.38 172 GLU A CA 1
ATOM 1351 C C . GLU A 1 172 ? 17.796 -1.729 -13.884 1.00 88.38 172 GLU A C 1
ATOM 1353 O O . GLU A 1 172 ? 18.290 -0.662 -13.515 1.00 88.38 172 GLU A O 1
ATOM 1358 N N . ALA A 1 173 ? 16.877 -1.782 -14.855 1.00 88.31 173 ALA A N 1
ATOM 1359 C CA . ALA A 1 173 ? 16.404 -0.587 -15.549 1.00 88.31 173 ALA A CA 1
ATOM 1360 C C . ALA A 1 173 ? 15.695 0.371 -14.584 1.00 88.31 173 ALA A C 1
ATOM 1362 O O . ALA A 1 173 ? 15.927 1.581 -14.628 1.00 88.31 173 ALA A O 1
ATOM 1363 N N . LEU A 1 174 ? 14.886 -0.169 -13.668 1.00 88.81 174 LEU A N 1
ATOM 1364 C CA . LEU A 1 174 ? 14.216 0.630 -12.648 1.00 88.81 174 LEU A CA 1
ATOM 1365 C C . LEU A 1 174 ? 15.210 1.262 -11.667 1.00 88.81 174 LEU A C 1
ATOM 1367 O O . LEU A 1 174 ? 15.107 2.454 -11.386 1.00 88.81 174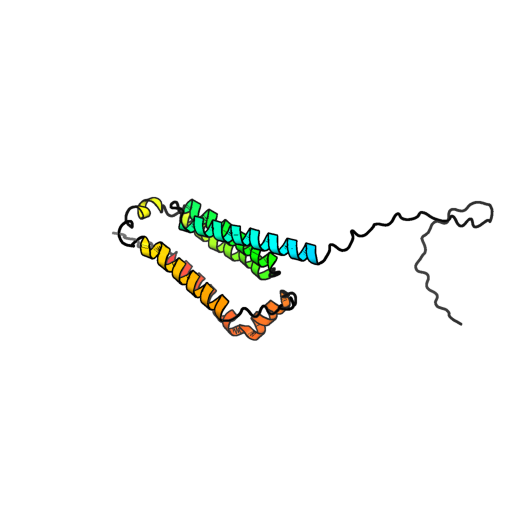 LEU A O 1
ATOM 1371 N N . ALA A 1 175 ? 16.191 0.496 -11.183 1.00 90.06 175 ALA A N 1
ATOM 1372 C CA . ALA A 1 175 ? 17.230 1.003 -10.291 1.00 90.06 175 ALA A CA 1
ATOM 1373 C C . ALA A 1 175 ? 18.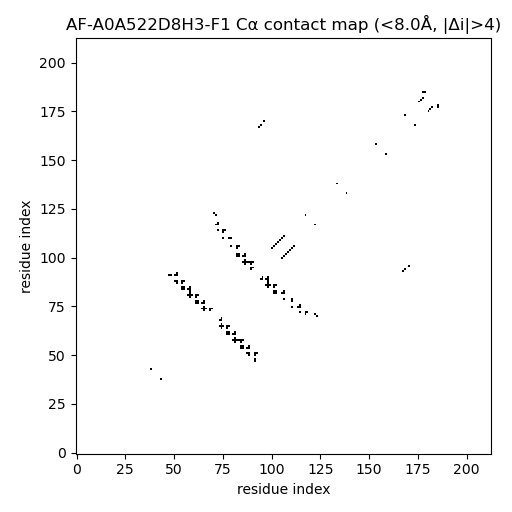049 2.117 -10.959 1.00 90.06 175 ALA A C 1
ATOM 1375 O O . ALA A 1 175 ? 18.291 3.158 -10.348 1.00 90.06 175 ALA A O 1
ATOM 1376 N N . ARG A 1 176 ? 18.413 1.944 -12.237 1.00 91.94 176 ARG A N 1
ATOM 1377 C CA . ARG A 1 176 ? 19.093 2.983 -13.019 1.00 91.94 176 ARG A CA 1
ATOM 1378 C C . ARG A 1 176 ? 18.230 4.236 -13.142 1.00 91.94 176 ARG A C 1
ATOM 1380 O O . ARG A 1 176 ? 18.744 5.328 -12.937 1.00 91.94 176 ARG A O 1
ATOM 1387 N N . GLN A 1 177 ? 16.938 4.102 -13.432 1.00 91.88 177 GLN A N 1
ATOM 1388 C CA . GLN A 1 177 ? 16.044 5.255 -13.545 1.00 91.88 177 GLN A CA 1
ATOM 1389 C C . GLN A 1 177 ? 15.891 5.989 -12.204 1.00 91.88 177 GLN A C 1
ATOM 1391 O O . GLN A 1 177 ? 15.927 7.220 -12.171 1.00 91.88 177 GLN A O 1
ATOM 1396 N N . LEU A 1 178 ? 15.767 5.241 -11.104 1.00 92.06 178 LEU A N 1
ATOM 1397 C CA . LEU A 1 178 ? 15.648 5.780 -9.749 1.00 92.06 178 LEU A CA 1
ATOM 1398 C C . LEU A 1 178 ? 16.903 6.563 -9.339 1.00 92.06 178 LEU A C 1
ATOM 1400 O O . LEU A 1 178 ? 16.791 7.651 -8.788 1.00 92.06 178 LEU A O 1
ATOM 1404 N N . LEU A 1 179 ? 18.088 6.025 -9.635 1.00 93.12 179 LEU A N 1
ATOM 1405 C CA . LEU A 1 179 ? 19.362 6.591 -9.187 1.00 93.12 179 LEU A CA 1
ATOM 1406 C C . LEU A 1 179 ? 19.968 7.613 -10.158 1.00 93.12 179 LEU A C 1
ATOM 1408 O O . LEU A 1 179 ? 20.744 8.457 -9.725 1.00 93.12 179 LEU A O 1
ATOM 1412 N N . ALA A 1 180 ? 19.640 7.555 -11.452 1.00 93.94 180 ALA A N 1
ATOM 1413 C CA . ALA A 1 180 ? 20.168 8.488 -12.449 1.00 93.94 180 ALA A CA 1
ATOM 1414 C C . ALA A 1 180 ? 19.199 9.642 -12.733 1.00 93.94 180 ALA A C 1
ATOM 1416 O O . ALA A 1 180 ? 19.584 10.804 -12.664 1.00 93.94 180 ALA A O 1
ATOM 1417 N N . THR A 1 181 ? 17.940 9.337 -13.059 1.00 93.25 181 THR A N 1
ATOM 1418 C CA . THR A 1 181 ? 16.956 10.356 -13.462 1.00 93.25 181 THR A CA 1
ATOM 1419 C C . THR A 1 181 ? 16.174 10.896 -12.270 1.00 93.25 181 THR A C 1
ATOM 1421 O O . THR A 1 181 ? 15.959 12.102 -12.176 1.00 93.25 181 THR A O 1
ATOM 1424 N N . TYR A 1 182 ? 15.776 10.030 -11.335 1.00 95.06 182 TYR A N 1
ATOM 1425 C CA . TYR A 1 182 ? 14.988 10.400 -10.152 1.00 95.06 182 TYR A CA 1
ATOM 1426 C C . TYR A 1 182 ? 15.829 10.511 -8.871 1.00 95.06 182 TYR A C 1
ATOM 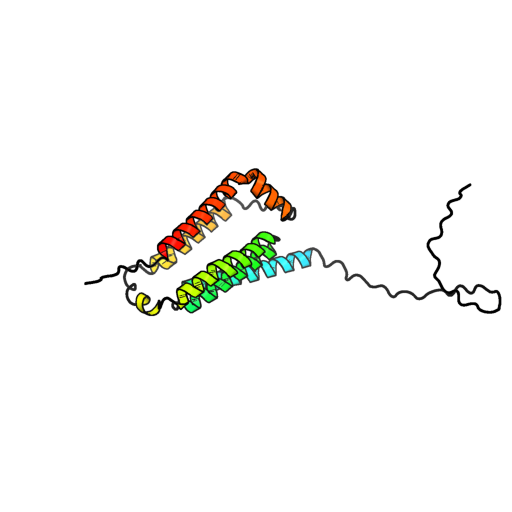1428 O O . TYR A 1 182 ? 15.334 10.249 -7.774 1.00 95.06 182 TYR A O 1
ATOM 1436 N N . VAL A 1 183 ? 17.081 10.963 -9.000 1.00 96.44 183 VAL A N 1
ATOM 1437 C CA . VAL A 1 183 ? 18.002 11.119 -7.863 1.00 96.44 183 VAL A CA 1
ATOM 1438 C C . VAL A 1 183 ? 17.466 12.093 -6.809 1.00 96.44 183 VAL A C 1
ATOM 1440 O O . VAL A 1 183 ? 17.516 11.798 -5.620 1.00 96.44 183 VAL A O 1
ATOM 1443 N N . VAL A 1 184 ? 16.865 13.210 -7.236 1.00 97.12 184 VAL A N 1
ATOM 1444 C CA . VAL A 1 184 ? 16.334 14.231 -6.320 1.00 97.12 184 VAL A CA 1
ATOM 1445 C C . VAL A 1 184 ? 15.152 13.690 -5.494 1.00 97.12 184 VAL A C 1
ATOM 1447 O O . VAL A 1 184 ? 15.207 13.776 -4.268 1.00 97.12 184 VAL A O 1
ATOM 1450 N N . PRO A 1 185 ? 14.106 13.068 -6.087 1.00 96.19 185 PRO A N 1
ATOM 1451 C CA . PRO A 1 185 ? 13.070 12.387 -5.306 1.00 96.19 185 PRO A CA 1
ATOM 1452 C C . PRO A 1 185 ? 13.600 11.290 -4.379 1.00 96.19 185 PRO A C 1
ATOM 1454 O O . PRO A 1 185 ? 1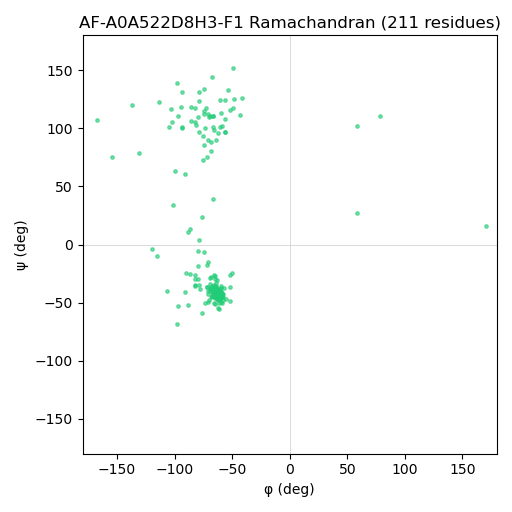3.085 11.137 -3.272 1.00 96.19 185 PRO A O 1
ATOM 1457 N N . PHE A 1 186 ? 14.612 10.530 -4.809 1.00 95.75 186 PHE A N 1
ATOM 1458 C CA . PHE A 1 186 ? 15.227 9.489 -3.985 1.00 95.75 186 PHE A CA 1
ATOM 1459 C C . PHE A 1 186 ? 15.917 10.076 -2.744 1.00 95.75 186 PHE A C 1
ATOM 1461 O O . PHE A 1 186 ? 15.722 9.580 -1.632 1.00 95.75 186 PHE A O 1
ATOM 1468 N N . GLU A 1 187 ? 16.657 11.170 -2.913 1.00 96.62 187 GLU A N 1
ATOM 1469 C CA . GLU A 1 187 ? 17.302 11.879 -1.809 1.00 96.62 187 GLU A CA 1
ATOM 1470 C C . GLU A 1 187 ? 16.261 12.433 -0.824 1.00 96.62 187 GLU A C 1
ATOM 1472 O O . GLU A 1 187 ? 16.341 12.165 0.378 1.00 96.62 187 GLU A O 1
ATOM 1477 N N . ILE A 1 188 ? 15.215 13.093 -1.336 1.00 98.12 188 ILE A N 1
ATOM 1478 C CA . ILE A 1 188 ? 14.101 13.609 -0.523 1.00 98.12 188 ILE A CA 1
ATOM 1479 C C . ILE A 1 188 ? 13.418 12.477 0.252 1.00 98.12 188 ILE A C 1
ATOM 1481 O O . ILE A 1 188 ? 13.126 12.644 1.434 1.00 98.12 188 ILE A O 1
ATOM 1485 N N . ALA A 1 189 ? 13.194 11.316 -0.368 1.00 97.00 189 ALA A N 1
ATOM 1486 C CA . ALA A 1 189 ? 12.612 10.164 0.315 1.00 97.00 189 ALA A CA 1
ATOM 1487 C C . ALA A 1 189 ? 13.503 9.658 1.461 1.00 97.00 189 ALA A C 1
ATOM 1489 O O . ALA A 1 189 ? 12.987 9.308 2.521 1.00 97.00 189 ALA A O 1
ATOM 1490 N N . SER A 1 190 ? 14.830 9.659 1.294 1.00 97.19 190 SER A N 1
ATOM 1491 C CA . SER A 1 190 ? 15.751 9.238 2.357 1.00 97.19 190 SER A CA 1
ATOM 1492 C C . SER A 1 190 ? 15.742 10.198 3.555 1.00 97.19 190 SER A C 1
ATOM 1494 O O . SER A 1 190 ? 15.643 9.754 4.701 1.00 97.19 190 SER A O 1
ATOM 1496 N N . VAL A 1 191 ? 15.733 11.512 3.301 1.00 98.19 191 VAL A N 1
ATOM 1497 C CA . VAL A 1 191 ? 15.603 12.542 4.344 1.00 98.19 191 VAL A CA 1
ATOM 1498 C C . VAL A 1 191 ? 14.221 12.482 5.000 1.00 98.19 191 VAL A C 1
ATOM 1500 O O . VAL A 1 191 ? 14.117 12.613 6.218 1.00 98.19 191 VAL A O 1
ATOM 1503 N N . LEU A 1 192 ? 13.162 12.218 4.229 1.00 98.12 192 LEU A N 1
ATOM 1504 C CA . LEU A 1 192 ? 11.808 12.029 4.750 1.00 98.12 192 LEU A CA 1
ATOM 1505 C C . LEU A 1 192 ? 11.739 10.823 5.695 1.00 98.12 192 LEU A C 1
ATOM 1507 O O . LEU A 1 192 ? 11.176 10.940 6.779 1.00 98.12 192 LEU A O 1
ATOM 1511 N N . LEU A 1 193 ? 12.338 9.686 5.328 1.00 96.62 193 LEU A N 1
ATOM 1512 C CA . LEU A 1 193 ? 12.392 8.502 6.193 1.00 96.62 193 LEU A CA 1
ATOM 1513 C C . LEU A 1 193 ? 13.182 8.773 7.480 1.00 96.62 193 LEU A C 1
ATOM 1515 O O . LEU A 1 193 ? 12.752 8.353 8.556 1.00 96.62 193 LEU A O 1
ATOM 1519 N N . LEU A 1 194 ? 14.287 9.521 7.394 1.00 98.31 194 LEU A N 1
ATOM 1520 C CA . LEU A 1 194 ? 15.038 9.968 8.569 1.00 98.31 194 LEU A CA 1
ATOM 1521 C C . LEU A 1 194 ? 14.183 10.873 9.472 1.00 98.31 194 LEU A C 1
ATOM 1523 O O . LEU A 1 194 ? 14.128 10.663 10.684 1.00 98.31 194 LEU A O 1
ATOM 1527 N N . ALA A 1 195 ? 13.483 11.848 8.891 1.00 98.19 195 ALA A N 1
ATOM 1528 C CA . ALA A 1 195 ? 12.608 12.756 9.625 1.00 98.19 195 ALA A CA 1
ATOM 1529 C C . ALA A 1 195 ? 11.442 12.011 10.296 1.00 98.19 195 ALA A C 1
ATOM 1531 O O . ALA A 1 195 ? 11.131 12.283 11.455 1.00 98.19 195 ALA A O 1
ATOM 1532 N N . VAL A 1 196 ? 10.839 11.033 9.610 1.00 97.38 196 VAL A N 1
ATOM 1533 C CA . VAL A 1 196 ? 9.786 10.167 10.165 1.00 97.38 196 VAL A CA 1
ATOM 1534 C C . VAL A 1 196 ? 10.317 9.343 11.338 1.00 97.38 196 VAL A C 1
ATOM 1536 O O . VAL A 1 196 ? 9.644 9.265 12.365 1.00 97.38 196 VAL A O 1
ATOM 1539 N N . LEU A 1 197 ? 11.523 8.774 11.233 1.00 97.50 197 LEU A N 1
ATOM 1540 C CA . LEU A 1 197 ? 12.141 8.014 12.323 1.00 97.50 197 LEU A CA 1
ATOM 1541 C C . LEU A 1 197 ? 12.367 8.894 13.560 1.00 97.50 197 LEU A C 1
ATOM 1543 O O . LEU A 1 197 ? 11.943 8.532 14.659 1.00 97.50 197 LEU A O 1
ATOM 1547 N N . ILE A 1 198 ? 12.987 10.066 13.383 1.00 97.75 198 ILE A N 1
ATOM 1548 C CA . ILE A 1 198 ? 13.233 11.018 14.477 1.00 97.75 198 ILE A CA 1
ATOM 1549 C C . ILE A 1 198 ? 11.901 11.478 15.088 1.00 97.75 198 ILE A C 1
ATOM 1551 O O . ILE A 1 198 ? 11.737 11.442 16.309 1.00 97.75 198 ILE A O 1
ATOM 1555 N N . GLY A 1 199 ? 10.929 11.850 14.251 1.00 96.88 199 GLY A N 1
ATOM 1556 C CA . GLY A 1 199 ? 9.603 12.288 14.687 1.00 96.88 199 GLY A CA 1
ATOM 1557 C C . GLY A 1 199 ? 8.857 11.213 15.478 1.00 96.88 199 GLY A C 1
ATOM 1558 O O . GLY A 1 199 ? 8.329 11.493 16.553 1.00 96.88 199 GLY A O 1
ATOM 1559 N N . SER A 1 200 ? 8.879 9.964 15.006 1.00 95.12 200 SER A N 1
ATOM 1560 C CA . SER A 1 200 ? 8.255 8.837 15.703 1.00 95.12 200 SER A CA 1
ATOM 1561 C C . SER A 1 200 ? 8.898 8.575 17.066 1.00 95.12 200 SER A C 1
ATOM 1563 O O . SER A 1 200 ? 8.179 8.284 18.020 1.00 95.12 200 SER A O 1
ATOM 1565 N N . ILE A 1 201 ? 10.227 8.683 17.184 1.00 95.62 201 ILE A N 1
ATOM 1566 C CA . ILE A 1 201 ? 10.938 8.473 18.456 1.00 95.62 201 ILE A CA 1
ATOM 1567 C C . ILE A 1 201 ? 10.597 9.579 19.462 1.00 95.62 201 ILE A C 1
ATOM 1569 O O . ILE A 1 201 ? 10.331 9.280 20.626 1.00 95.62 201 ILE A O 1
ATOM 1573 N N . ILE A 1 202 ? 10.576 10.844 19.030 1.00 96.12 202 ILE A N 1
ATOM 1574 C CA . ILE A 1 202 ? 10.253 11.980 19.907 1.00 96.12 202 ILE A CA 1
ATOM 1575 C C . ILE A 1 202 ? 8.822 11.861 20.447 1.00 96.12 202 ILE A C 1
ATOM 1577 O O . ILE A 1 202 ? 8.616 12.059 21.642 1.00 96.12 202 ILE A O 1
ATOM 1581 N N . ILE A 1 203 ? 7.855 11.495 19.596 1.00 94.38 203 ILE A N 1
ATOM 1582 C CA . ILE A 1 203 ? 6.448 11.321 19.996 1.00 94.38 203 ILE A CA 1
ATOM 1583 C C . ILE A 1 203 ? 6.275 10.110 20.922 1.00 94.38 203 ILE A C 1
ATOM 1585 O O . ILE A 1 203 ? 5.502 10.167 21.876 1.00 94.38 203 ILE A O 1
ATOM 1589 N N . ALA A 1 204 ? 6.992 9.012 20.667 1.00 92.56 204 ALA A N 1
ATOM 1590 C CA . ALA A 1 204 ? 6.901 7.808 21.490 1.00 92.56 204 ALA A CA 1
ATOM 1591 C C . ALA A 1 204 ? 7.560 7.965 22.875 1.00 92.56 204 ALA A C 1
ATOM 1593 O O . ALA A 1 204 ? 7.292 7.167 23.780 1.00 92.56 204 ALA A O 1
ATOM 1594 N N . ARG A 1 205 ? 8.426 8.972 23.062 1.00 90.94 205 ARG A N 1
ATOM 1595 C CA . ARG A 1 205 ? 9.122 9.201 24.329 1.00 90.94 205 ARG A CA 1
ATOM 1596 C C . ARG A 1 205 ? 8.168 9.792 25.369 1.00 90.94 205 ARG A C 1
ATOM 1598 O O . ARG A 1 205 ? 7.707 10.921 25.251 1.00 90.94 205 ARG A O 1
ATOM 1605 N N . LYS A 1 206 ? 7.918 9.026 26.430 1.00 81.88 206 LYS A N 1
ATOM 1606 C CA . LYS A 1 206 ? 7.126 9.455 27.589 1.00 81.88 206 LYS A CA 1
ATOM 1607 C C . LYS A 1 206 ? 8.000 10.336 28.480 1.00 81.88 206 LYS A C 1
ATOM 1609 O O . LYS A 1 206 ? 9.066 9.896 28.906 1.00 81.88 206 LYS A O 1
ATOM 1614 N N . TRP A 1 207 ? 7.569 11.561 28.753 1.00 73.81 207 TRP A N 1
ATOM 1615 C CA . TRP A 1 207 ? 8.232 12.425 29.727 1.00 73.81 207 TRP A CA 1
ATOM 1616 C C . TRP A 1 207 ? 7.734 12.035 31.117 1.00 73.81 207 TRP A C 1
ATOM 1618 O O . TRP A 1 207 ? 6.586 12.302 31.459 1.00 73.81 207 TRP A O 1
ATOM 1628 N N . VAL A 1 208 ? 8.572 11.341 31.887 1.00 69.31 208 VAL A N 1
ATOM 1629 C CA . VAL A 1 208 ? 8.338 11.151 33.322 1.00 69.31 208 VAL A CA 1
ATOM 1630 C C . VAL A 1 208 ? 8.647 12.493 33.974 1.00 69.31 208 VAL A C 1
ATOM 1632 O O . VAL A 1 208 ? 9.811 12.862 34.102 1.00 69.31 208 VAL A O 1
ATOM 1635 N N . ILE A 1 209 ? 7.603 13.261 34.276 1.00 72.75 209 ILE A N 1
ATOM 1636 C CA . ILE A 1 209 ? 7.713 14.404 35.178 1.00 72.75 209 ILE A CA 1
ATOM 1637 C C . ILE A 1 209 ? 7.693 13.796 36.575 1.00 72.75 209 ILE A C 1
ATOM 1639 O O . ILE A 1 209 ? 6.701 13.194 36.980 1.00 72.75 209 ILE A O 1
ATOM 1643 N N . ASP A 1 210 ? 8.839 13.854 37.241 1.00 70.50 210 ASP A N 1
ATOM 1644 C CA . ASP A 1 210 ? 8.968 13.462 38.635 1.00 70.50 210 ASP A CA 1
ATOM 1645 C C . ASP A 1 210 ? 8.340 14.588 39.465 1.00 70.50 210 ASP A C 1
ATOM 1647 O O . ASP A 1 210 ? 8.971 15.611 39.730 1.00 70.50 210 ASP A O 1
ATOM 1651 N N . ASP A 1 211 ? 7.054 14.450 39.788 1.00 67.31 211 ASP A N 1
ATOM 1652 C CA . ASP A 1 211 ? 6.399 15.300 40.780 1.00 67.31 211 ASP A CA 1
ATOM 1653 C C . ASP A 1 211 ? 6.868 14.843 42.172 1.00 67.31 211 ASP A C 1
ATOM 1655 O O . ASP A 1 211 ? 6.141 14.186 42.919 1.00 67.31 211 ASP A O 1
ATOM 1659 N N . THR A 1 212 ? 8.121 15.154 42.512 1.00 70.00 212 THR A N 1
ATOM 1660 C CA . THR A 1 212 ? 8.625 15.041 43.884 1.00 70.00 212 THR A CA 1
ATOM 1661 C C . THR A 1 212 ? 8.193 16.277 44.664 1.00 70.00 212 THR A C 1
ATOM 1663 O O . THR A 1 212 ? 8.770 17.356 44.500 1.00 70.00 212 THR A O 1
ATOM 1666 N N . ASN A 1 213 ? 7.168 16.099 45.495 1.00 53.03 213 ASN A N 1
ATOM 1667 C CA . ASN A 1 213 ? 6.916 16.905 46.688 1.00 53.03 213 ASN A CA 1
ATOM 1668 C C . ASN A 1 213 ? 7.478 16.145 47.893 1.00 53.03 213 ASN A C 1
ATOM 1670 O O . ASN A 1 213 ? 7.116 14.952 48.027 1.00 53.03 213 ASN A O 1
#